Protein AF-A0A3B9Q4R9-F1 (afdb_monomer)

Nearest PDB structures (foldseek):
  6egc-assembly1_A  TM=7.292E-01  e=2.638E-01  synthetic construct
  6m97-assembly1_A  TM=2.169E-01  e=1.790E+00  Salmo salar

Radius of gyration: 19.16 Å; Cα contacts (8 Å, |Δi|>4): 140; chains: 1; bounding box: 52×24×55 Å

Foldseek 3Di:
DDPPQDVLLVVLLVLLVLLLVLLVLLCVLCVVCVVCLQVLNDDDPVNVVSLVSNLVSLVSLLVSLVSLLVLLLVLLQQDPDDDPVSLVLNLLSLLLNVCSVVLVVLSVVSVVCSVVVHHRPSVVVNVVSSVSSSVSSVVSSVCSVVVVSPDDRDPDGPRPVSVVVSCVVNVVSVVVVVVVVVVVPPD

Mean predicted aligned error: 7.32 Å

Sequence (187 aa):
MKINKQPRQTINIFLGFLSIAIFVFIFYTLYRLRPKILIFEGLTSIEDALLTGVGLGLLVIFGFYLLSLWQITKYIKQAEEIKPLPLALIILGVLSLLFIFSDIAFLSDIHKQYRNNLSQPEWSMVFPIMAVQFITAIMFLFFHLTGRFVDKKAGYPARDINIFLILQYVGVISGVMGLTLASMAFF

Structure (mmCIF, N/CA/C/O backbone):
data_AF-A0A3B9Q4R9-F1
#
_entry.id   AF-A0A3B9Q4R9-F1
#
loop_
_atom_site.group_PDB
_atom_site.id
_atom_site.type_symbol
_atom_site.label_atom_id
_atom_site.label_alt_id
_atom_site.label_comp_id
_atom_site.label_asym_id
_atom_site.label_entity_id
_atom_site.label_seq_id
_atom_site.pdbx_PDB_ins_code
_atom_site.Cartn_x
_atom_site.Cartn_y
_atom_site.Cartn_z
_atom_site.occupancy
_atom_site.B_iso_or_equiv
_atom_site.auth_seq_id
_atom_site.auth_comp_id
_atom_site.auth_asym_id
_atom_site.auth_atom_id
_atom_site.pdbx_PDB_model_num
ATOM 1 N N . MET A 1 1 ? -31.031 -12.574 13.041 1.00 36.06 1 MET A N 1
ATOM 2 C CA . MET A 1 1 ? -30.786 -11.245 13.649 1.00 36.06 1 MET A CA 1
ATOM 3 C C . MET A 1 1 ? -30.268 -10.310 12.552 1.00 36.06 1 MET A C 1
ATOM 5 O O . MET A 1 1 ? -29.168 -10.533 12.063 1.00 36.06 1 MET A O 1
ATOM 9 N N . LYS A 1 2 ? -31.073 -9.357 12.051 1.00 38.28 2 LYS A N 1
ATOM 10 C CA . LYS A 1 2 ? -30.644 -8.427 10.985 1.00 38.28 2 LYS A CA 1
ATOM 11 C C . LYS A 1 2 ? -29.732 -7.363 11.601 1.00 38.28 2 LYS A C 1
ATOM 13 O O . LYS A 1 2 ? -30.212 -6.457 12.272 1.00 38.28 2 LYS A O 1
ATOM 18 N N . ILE A 1 3 ? -28.423 -7.497 11.402 1.00 47.31 3 ILE A N 1
ATOM 19 C CA . ILE A 1 3 ? -27.456 -6.450 11.745 1.00 47.31 3 ILE A CA 1
ATOM 20 C C . ILE A 1 3 ? -27.763 -5.271 10.821 1.00 47.31 3 ILE A C 1
ATOM 22 O O . ILE A 1 3 ? -27.552 -5.366 9.612 1.00 47.31 3 ILE A O 1
ATOM 26 N N . ASN A 1 4 ? -28.318 -4.192 11.368 1.00 49.34 4 ASN A N 1
ATOM 27 C CA . ASN A 1 4 ? -28.547 -2.959 10.626 1.00 49.34 4 ASN A CA 1
ATOM 28 C C . ASN A 1 4 ? -27.170 -2.340 10.329 1.00 49.34 4 ASN A C 1
ATOM 30 O O . ASN A 1 4 ? -26.601 -1.643 11.169 1.00 49.34 4 ASN A O 1
ATOM 34 N N . LYS A 1 5 ? -26.563 -2.719 9.196 1.00 57.44 5 LYS A N 1
ATOM 35 C CA . LYS A 1 5 ? -25.214 -2.277 8.822 1.00 57.44 5 LYS A CA 1
ATOM 36 C C . LYS A 1 5 ? -25.244 -0.767 8.613 1.00 57.44 5 LYS A C 1
ATOM 38 O O . LYS A 1 5 ? -26.022 -0.269 7.802 1.00 57.44 5 LYS A O 1
ATOM 43 N N . GLN A 1 6 ? -24.395 -0.039 9.337 1.00 71.44 6 GLN A N 1
ATOM 44 C CA . GLN A 1 6 ? -24.254 1.398 9.117 1.00 71.44 6 GLN A CA 1
ATOM 45 C C . GLN A 1 6 ? -23.815 1.646 7.660 1.00 71.44 6 GLN A C 1
ATOM 47 O O . GLN A 1 6 ? -22.936 0.929 7.173 1.00 71.44 6 GLN A O 1
ATOM 52 N N . PRO A 1 7 ? -24.340 2.672 6.964 1.00 79.81 7 PRO A N 1
ATOM 53 C CA . PRO A 1 7 ? -24.024 2.932 5.553 1.00 79.81 7 PRO A CA 1
ATOM 54 C C . PRO A 1 7 ? -22.513 3.069 5.293 1.00 79.81 7 PRO A C 1
ATOM 56 O O . PRO A 1 7 ? -22.016 2.640 4.256 1.00 79.81 7 PRO A O 1
ATOM 59 N N . ARG A 1 8 ? -21.756 3.572 6.278 1.00 79.50 8 ARG A N 1
ATOM 60 C CA . ARG A 1 8 ? -20.286 3.672 6.235 1.00 79.50 8 ARG A CA 1
ATOM 61 C C . ARG A 1 8 ? -19.585 2.316 6.164 1.00 79.50 8 ARG A C 1
ATOM 63 O O . ARG A 1 8 ? -18.623 2.169 5.422 1.00 79.50 8 ARG A O 1
ATOM 70 N N . GLN A 1 9 ? -20.077 1.327 6.906 1.00 85.00 9 GLN A N 1
ATOM 71 C CA . GLN A 1 9 ? -19.519 -0.022 6.889 1.00 85.00 9 GLN A CA 1
ATOM 72 C C . GLN A 1 9 ? -19.737 -0.673 5.521 1.00 85.00 9 GLN A C 1
ATOM 74 O O . GLN A 1 9 ? -18.836 -1.318 5.002 1.00 85.00 9 GLN A O 1
ATOM 79 N N . THR A 1 10 ? -20.905 -0.468 4.908 1.00 88.06 10 THR A N 1
ATOM 80 C CA . THR A 1 10 ? -21.189 -0.969 3.555 1.00 88.06 10 THR A CA 1
ATOM 81 C C . THR A 1 10 ? -20.247 -0.356 2.520 1.00 88.06 10 THR A C 1
ATOM 83 O O . THR A 1 10 ? -19.682 -1.090 1.712 1.00 88.06 10 THR A O 1
ATOM 86 N N . ILE A 1 11 ? -20.015 0.961 2.588 1.00 91.25 11 ILE A N 1
ATOM 87 C CA . ILE A 1 11 ? -19.051 1.656 1.720 1.00 91.25 11 ILE A CA 1
ATOM 88 C C . ILE A 1 11 ? -17.641 1.087 1.916 1.00 91.25 11 ILE A C 1
ATOM 90 O O . ILE A 1 11 ? -16.979 0.759 0.938 1.00 91.25 11 ILE A O 1
ATOM 94 N N . ASN A 1 12 ? -17.200 0.902 3.163 1.00 91.94 12 ASN A N 1
ATOM 95 C CA . ASN A 1 12 ? -15.878 0.350 3.461 1.00 91.94 12 ASN A CA 1
ATOM 96 C C . ASN A 1 12 ? -15.712 -1.106 3.017 1.00 91.94 12 ASN A C 1
ATOM 98 O O . ASN A 1 12 ? -14.626 -1.485 2.597 1.00 91.94 12 ASN A O 1
ATOM 102 N N . ILE A 1 13 ? -16.767 -1.922 3.063 1.00 93.94 13 ILE A N 1
ATOM 103 C CA . ILE A 1 13 ? -16.727 -3.283 2.514 1.00 93.94 13 ILE A CA 1
ATOM 104 C C . ILE A 1 13 ? -16.559 -3.230 0.993 1.00 93.94 13 ILE A C 1
ATOM 106 O O . ILE A 1 13 ? -15.696 -3.920 0.455 1.00 93.94 13 ILE A O 1
ATOM 110 N N . PHE A 1 14 ? -17.355 -2.405 0.304 1.00 95.50 14 PHE A N 1
ATOM 111 C CA . PHE A 1 14 ? -17.267 -2.257 -1.149 1.00 95.50 14 PHE A CA 1
ATOM 112 C C . PHE A 1 14 ? -15.886 -1.752 -1.580 1.00 95.50 14 PHE A C 1
ATOM 114 O O . PHE A 1 14 ? -15.234 -2.372 -2.417 1.00 95.50 14 PHE A O 1
ATOM 121 N N . LEU A 1 15 ? -15.412 -0.672 -0.952 1.00 95.31 15 LEU A N 1
ATOM 122 C CA . LEU A 1 15 ? -14.080 -0.132 -1.200 1.00 95.31 15 LEU A CA 1
ATOM 123 C C . LEU A 1 15 ? -12.986 -1.125 -0.828 1.00 95.31 15 LEU A C 1
ATOM 125 O O . LEU A 1 15 ? -12.008 -1.211 -1.550 1.00 95.31 15 LEU A O 1
ATOM 129 N N . GLY A 1 16 ? -13.159 -1.915 0.232 1.00 96.12 16 GLY A N 1
ATOM 130 C CA . GLY A 1 16 ? -12.202 -2.950 0.598 1.00 96.12 16 GLY A CA 1
ATOM 131 C C . GLY A 1 16 ? -12.062 -4.009 -0.493 1.00 96.12 16 GLY A C 1
ATOM 132 O O . GLY A 1 16 ? -10.947 -4.285 -0.920 1.00 96.12 16 GLY A O 1
ATOM 133 N N . PHE A 1 17 ? -13.167 -4.550 -1.018 1.00 98.00 17 PHE A N 1
ATOM 134 C CA . PHE A 1 17 ? -13.105 -5.475 -2.160 1.00 98.00 17 PHE A CA 1
ATOM 135 C C . PHE A 1 17 ? -12.476 -4.830 -3.397 1.00 98.00 17 PHE A C 1
ATOM 137 O O . PHE A 1 17 ? -11.643 -5.455 -4.054 1.00 98.00 17 PHE A O 1
ATOM 144 N N . LEU A 1 18 ? -12.832 -3.576 -3.687 1.00 97.81 18 LEU A N 1
ATOM 145 C CA . LEU A 1 18 ? -12.242 -2.820 -4.787 1.00 97.81 18 LEU A CA 1
ATOM 146 C C . LEU A 1 18 ? -10.727 -2.644 -4.600 1.00 97.81 18 LEU A C 1
ATOM 148 O O . LEU A 1 18 ? -9.971 -2.898 -5.530 1.00 97.81 18 LEU A O 1
ATOM 152 N N . SER A 1 19 ? -10.263 -2.283 -3.402 1.00 97.75 19 SER A N 1
ATOM 153 C CA . SER A 1 19 ? -8.839 -2.148 -3.085 1.00 97.75 19 SER A CA 1
ATOM 154 C C . SER A 1 19 ? -8.091 -3.468 -3.236 1.00 97.75 19 SER A C 1
ATOM 156 O O . SER A 1 19 ? -7.002 -3.468 -3.795 1.00 97.75 19 SER A O 1
ATOM 158 N N . ILE A 1 20 ? -8.669 -4.596 -2.809 1.00 98.25 20 ILE A N 1
ATOM 159 C CA . ILE A 1 20 ? -8.067 -5.922 -3.025 1.00 98.25 20 ILE A CA 1
ATOM 160 C C . ILE A 1 20 ? -7.926 -6.222 -4.521 1.00 98.25 20 ILE A C 1
ATOM 162 O O . ILE A 1 20 ? -6.851 -6.630 -4.957 1.00 98.25 20 ILE A O 1
ATOM 166 N N . ALA A 1 21 ? -8.971 -5.982 -5.317 1.00 98.25 21 ALA A N 1
ATOM 167 C CA . ALA A 1 21 ? -8.910 -6.172 -6.766 1.00 98.25 21 ALA A CA 1
ATOM 168 C C . ALA A 1 21 ? -7.848 -5.268 -7.420 1.00 98.25 21 ALA A C 1
ATOM 170 O O . ALA A 1 21 ? -7.096 -5.721 -8.282 1.00 98.25 21 ALA A O 1
ATOM 171 N N . ILE A 1 22 ? -7.739 -4.016 -6.968 1.00 98.25 22 ILE A N 1
ATOM 172 C CA . ILE A 1 22 ? -6.722 -3.070 -7.435 1.00 98.25 22 ILE A CA 1
ATOM 173 C C . ILE A 1 22 ? -5.316 -3.531 -7.046 1.00 98.25 22 ILE A C 1
ATOM 175 O O . ILE A 1 22 ? -4.433 -3.493 -7.892 1.00 98.25 22 ILE A O 1
ATOM 179 N N . PHE A 1 23 ? -5.087 -4.019 -5.825 1.00 98.38 23 PHE A N 1
ATOM 180 C CA . PHE A 1 23 ? -3.786 -4.581 -5.448 1.00 98.38 23 PHE A CA 1
ATOM 181 C C . PHE A 1 23 ? -3.391 -5.748 -6.352 1.00 98.38 23 PHE A C 1
ATOM 183 O O . PHE A 1 23 ? -2.261 -5.792 -6.829 1.00 98.38 23 PHE A O 1
ATOM 190 N N . VAL A 1 24 ? -4.320 -6.664 -6.642 1.00 98.25 24 VAL A N 1
ATOM 191 C CA . VAL A 1 24 ? -4.073 -7.773 -7.578 1.00 98.25 24 VAL A CA 1
ATOM 192 C C . VAL A 1 24 ? -3.712 -7.242 -8.969 1.00 98.25 24 VAL A C 1
ATOM 194 O O . VAL A 1 24 ? -2.744 -7.711 -9.568 1.00 98.25 24 VAL A O 1
ATOM 197 N N . PHE A 1 25 ? -4.435 -6.234 -9.461 1.00 97.94 25 PHE A N 1
ATOM 198 C CA . PHE A 1 25 ? -4.118 -5.556 -10.720 1.00 97.94 25 PHE A CA 1
ATOM 199 C C . PHE A 1 25 ? -2.722 -4.908 -10.706 1.00 97.94 25 PHE A C 1
ATOM 201 O O . PHE A 1 25 ? -1.970 -5.068 -11.669 1.00 97.94 25 PHE A O 1
ATOM 208 N N . ILE A 1 26 ? -2.352 -4.219 -9.622 1.00 98.06 26 ILE A N 1
ATOM 209 C CA . I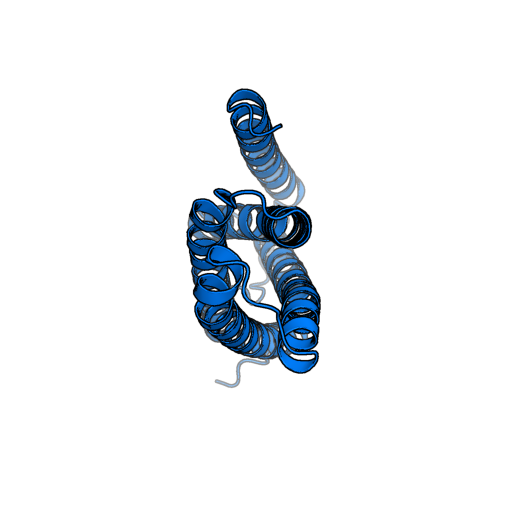LE A 1 26 ? -1.042 -3.576 -9.466 1.00 98.06 26 ILE A CA 1
ATOM 210 C C . ILE A 1 26 ? 0.065 -4.630 -9.453 1.00 98.06 26 ILE A C 1
ATOM 212 O O . ILE A 1 26 ? 1.007 -4.522 -10.235 1.00 98.06 26 ILE A O 1
ATOM 216 N N . PHE A 1 27 ? -0.062 -5.685 -8.642 1.00 98.00 27 PHE A N 1
ATOM 217 C CA . PHE A 1 27 ? 0.923 -6.766 -8.600 1.00 98.00 27 PHE A CA 1
ATOM 218 C C . PHE A 1 27 ? 1.098 -7.427 -9.961 1.00 98.00 27 PHE A C 1
ATOM 220 O O . PHE A 1 27 ? 2.230 -7.612 -10.400 1.00 98.00 27 PHE A O 1
ATOM 227 N N . TYR A 1 28 ? -0.002 -7.739 -10.649 1.00 97.62 28 TYR A N 1
ATOM 228 C CA . TYR A 1 28 ? 0.043 -8.317 -11.989 1.00 97.62 28 TYR A CA 1
ATOM 229 C C . TYR A 1 28 ? 0.765 -7.394 -12.979 1.00 97.62 28 TYR A C 1
ATOM 231 O O . TYR A 1 28 ? 1.668 -7.830 -13.696 1.00 97.62 28 TYR A O 1
ATOM 239 N N . THR A 1 29 ? 0.401 -6.111 -12.988 1.00 96.88 29 THR A N 1
ATOM 240 C CA . THR A 1 29 ? 0.979 -5.107 -13.887 1.00 96.88 29 THR A CA 1
ATOM 241 C C . THR A 1 29 ? 2.473 -4.943 -13.636 1.00 96.88 29 THR A C 1
ATOM 243 O O . THR A 1 29 ? 3.273 -5.071 -14.559 1.00 96.88 29 THR A O 1
ATOM 246 N N . LEU A 1 30 ? 2.875 -4.730 -12.383 1.00 96.44 30 LEU A N 1
ATOM 247 C CA . LEU A 1 30 ? 4.276 -4.526 -12.029 1.00 96.44 30 LEU A CA 1
ATOM 248 C C . LEU A 1 30 ? 5.114 -5.784 -12.242 1.00 96.44 30 LEU A C 1
ATOM 250 O O . LEU A 1 30 ? 6.229 -5.688 -12.741 1.00 96.44 30 LEU A O 1
ATOM 254 N N . TYR A 1 31 ? 4.582 -6.968 -11.934 1.00 96.44 31 TYR A N 1
ATOM 255 C CA . TYR A 1 31 ? 5.275 -8.229 -12.195 1.00 96.4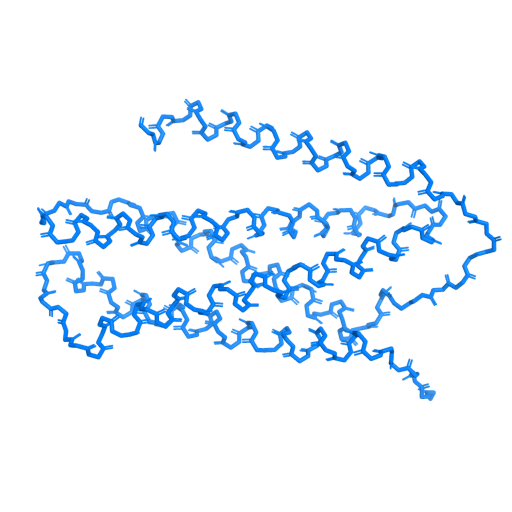4 31 TYR A CA 1
ATOM 256 C C . TYR A 1 31 ? 5.540 -8.434 -13.691 1.00 96.44 31 TYR A C 1
ATOM 258 O O . TYR A 1 31 ? 6.628 -8.860 -14.073 1.00 96.44 31 TYR A O 1
ATOM 266 N N . ARG A 1 32 ? 4.571 -8.078 -14.544 1.00 95.44 32 ARG A N 1
ATOM 267 C CA . ARG A 1 32 ? 4.702 -8.162 -16.002 1.00 95.44 32 ARG A CA 1
ATOM 268 C C . ARG A 1 32 ? 5.664 -7.120 -16.578 1.00 95.44 32 ARG A C 1
ATOM 270 O O . ARG A 1 32 ? 6.409 -7.442 -17.498 1.00 95.44 32 ARG A O 1
ATOM 277 N N . LEU A 1 33 ? 5.639 -5.885 -16.074 1.00 94.50 33 LEU A N 1
ATOM 278 C CA . LEU A 1 33 ? 6.444 -4.780 -16.612 1.00 94.50 33 LEU A CA 1
ATOM 279 C C . LEU A 1 33 ? 7.882 -4.763 -16.090 1.00 94.50 33 LEU A C 1
ATOM 281 O O . LEU A 1 33 ? 8.785 -4.353 -16.814 1.00 94.50 33 LEU A O 1
ATOM 285 N N . ARG A 1 34 ? 8.118 -5.251 -14.867 1.00 94.69 34 ARG A N 1
ATOM 286 C CA . ARG A 1 34 ? 9.449 -5.319 -14.253 1.00 94.69 34 ARG A CA 1
ATOM 287 C C . ARG A 1 34 ? 10.533 -5.900 -15.173 1.00 94.69 34 ARG A C 1
ATOM 289 O O . ARG A 1 34 ? 11.549 -5.228 -15.321 1.00 94.69 34 ARG A O 1
ATOM 296 N N . PRO A 1 35 ? 10.390 -7.098 -15.779 1.00 94.38 35 PRO A N 1
ATOM 297 C CA . PRO A 1 35 ? 11.459 -7.665 -16.602 1.00 94.38 35 PRO A CA 1
ATOM 298 C C . PRO A 1 35 ? 11.809 -6.774 -17.797 1.00 94.38 35 PRO A C 1
ATOM 300 O O . PRO A 1 35 ? 12.989 -6.610 -18.079 1.00 94.38 35 PRO A O 1
ATOM 303 N N . LYS A 1 36 ? 10.812 -6.146 -18.434 1.00 94.12 36 LYS A N 1
ATOM 304 C CA . LYS A 1 36 ? 11.017 -5.217 -19.556 1.00 94.12 36 LYS A CA 1
ATOM 305 C C . LYS A 1 36 ? 11.754 -3.952 -19.133 1.00 94.12 36 LYS A C 1
ATOM 307 O O . LYS A 1 36 ? 12.692 -3.526 -19.797 1.00 94.12 36 LYS A O 1
ATOM 312 N N . ILE A 1 37 ? 11.351 -3.384 -17.997 1.00 93.06 37 ILE A N 1
ATOM 313 C CA . ILE A 1 37 ? 11.963 -2.179 -17.432 1.00 93.06 37 ILE A CA 1
ATOM 314 C C . ILE A 1 37 ? 13.430 -2.440 -17.055 1.00 93.06 37 ILE A C 1
ATOM 316 O O . ILE A 1 37 ? 14.289 -1.621 -17.366 1.00 93.06 37 ILE A O 1
ATOM 320 N N . LEU A 1 38 ? 13.733 -3.602 -16.465 1.00 93.25 38 LEU A N 1
ATOM 321 C CA . LEU A 1 38 ? 15.096 -3.969 -16.058 1.00 93.25 38 LEU A CA 1
ATOM 322 C C . LEU A 1 38 ? 16.067 -4.155 -17.232 1.00 93.25 38 LEU A C 1
ATOM 324 O O . LEU A 1 38 ? 17.267 -3.963 -17.055 1.00 93.25 38 LEU A O 1
ATOM 328 N N . ILE A 1 39 ? 15.569 -4.542 -18.410 1.00 94.44 39 ILE A N 1
ATOM 329 C CA . ILE A 1 39 ? 16.382 -4.695 -19.628 1.00 94.44 39 ILE A CA 1
ATOM 330 C C . ILE A 1 39 ? 16.286 -3.485 -20.567 1.00 94.44 39 ILE A C 1
ATOM 332 O O . ILE A 1 39 ? 16.801 -3.544 -21.680 1.00 94.44 39 ILE A O 1
ATOM 336 N N . PHE A 1 40 ? 15.629 -2.404 -20.132 1.00 92.31 40 PHE A N 1
ATOM 337 C CA . PHE A 1 40 ? 15.410 -1.183 -20.914 1.00 92.31 40 PHE A CA 1
ATOM 338 C C . PHE A 1 40 ? 14.667 -1.407 -22.243 1.00 92.31 40 PHE A C 1
ATOM 340 O O . PHE A 1 40 ? 14.836 -0.656 -23.203 1.00 92.31 40 PHE A O 1
ATOM 347 N N . GLU A 1 41 ? 13.813 -2.431 -22.312 1.00 92.50 41 GLU A N 1
ATOM 348 C CA . GLU A 1 41 ? 12.957 -2.655 -23.477 1.00 92.50 41 GLU A CA 1
ATOM 349 C C . GLU A 1 41 ? 11.894 -1.555 -23.549 1.00 92.50 41 GLU A C 1
ATOM 351 O O . GLU A 1 41 ? 11.293 -1.202 -22.531 1.00 92.50 41 GLU A O 1
ATOM 356 N N . GLY A 1 42 ? 11.649 -1.013 -24.745 1.00 89.56 42 GLY A N 1
ATOM 357 C CA . GLY A 1 42 ? 10.639 0.020 -24.972 1.00 89.56 42 GLY A CA 1
ATOM 358 C C . GLY A 1 42 ? 9.240 -0.438 -24.555 1.00 89.56 42 GLY A C 1
ATOM 359 O O . GLY A 1 42 ? 8.753 -1.471 -25.016 1.00 89.56 42 GLY A O 1
ATOM 360 N N . LEU A 1 43 ? 8.576 0.345 -23.704 1.00 91.31 43 LEU A N 1
ATOM 361 C CA . LEU A 1 43 ? 7.183 0.103 -23.339 1.00 91.31 43 LEU A CA 1
ATOM 362 C C . LEU A 1 43 ? 6.246 0.545 -24.465 1.00 91.31 43 LEU A C 1
ATOM 364 O O . LEU A 1 43 ? 6.385 1.625 -25.041 1.00 91.31 43 LEU A O 1
ATOM 368 N N . THR A 1 44 ? 5.250 -0.284 -24.757 1.00 93.88 44 THR A N 1
ATOM 369 C CA . THR A 1 44 ? 4.144 0.103 -25.640 1.00 93.88 44 THR A CA 1
ATOM 370 C C . THR A 1 44 ? 3.254 1.152 -24.965 1.00 93.88 44 THR A C 1
ATOM 372 O O . THR A 1 44 ? 3.194 1.239 -23.738 1.00 93.88 44 THR A O 1
ATOM 375 N N . SER A 1 45 ? 2.474 1.910 -25.743 1.00 92.38 45 SER A N 1
ATOM 376 C CA . SER A 1 45 ? 1.542 2.912 -25.193 1.00 92.38 45 SER A CA 1
ATOM 377 C C . SER A 1 45 ? 0.526 2.319 -24.208 1.00 92.38 45 SER A C 1
ATOM 379 O O . SER A 1 45 ? 0.097 2.993 -23.277 1.00 92.38 45 SER A O 1
ATOM 381 N N . ILE A 1 46 ? 0.152 1.049 -24.391 1.00 93.56 46 ILE A N 1
ATOM 382 C CA . ILE A 1 46 ? -0.747 0.336 -23.475 1.00 93.56 46 ILE A CA 1
ATOM 383 C C . ILE A 1 46 ? -0.042 0.063 -22.143 1.00 93.56 46 ILE A C 1
ATOM 385 O O . ILE A 1 46 ? -0.637 0.239 -21.087 1.00 93.56 46 ILE A O 1
ATOM 389 N N . GLU A 1 47 ? 1.220 -0.356 -22.178 1.00 92.75 47 GLU A N 1
ATOM 390 C CA . GLU A 1 47 ? 2.009 -0.646 -20.977 1.00 92.75 47 GLU A CA 1
ATOM 391 C C . GLU A 1 47 ? 2.296 0.619 -20.159 1.00 92.75 47 GLU A C 1
ATOM 393 O O . GLU A 1 47 ? 2.207 0.590 -18.933 1.00 92.75 47 GLU A O 1
ATOM 398 N N . ASP A 1 48 ? 2.537 1.745 -20.826 1.00 89.19 48 ASP A N 1
ATOM 399 C CA . ASP A 1 48 ? 2.683 3.046 -20.167 1.00 89.19 48 ASP A CA 1
ATOM 400 C C . ASP A 1 48 ? 1.355 3.530 -19.544 1.00 89.19 48 ASP A C 1
ATOM 402 O O . ASP A 1 48 ? 1.300 3.975 -18.392 1.00 89.19 48 ASP A O 1
ATOM 406 N N . ALA A 1 49 ? 0.234 3.329 -20.247 1.00 92.25 49 ALA A N 1
ATOM 407 C CA . ALA A 1 49 ? -1.096 3.595 -19.698 1.00 92.25 49 ALA A CA 1
ATOM 408 C C . ALA A 1 49 ? -1.416 2.708 -18.478 1.00 92.25 49 ALA A C 1
ATOM 410 O O . ALA A 1 49 ? -2.061 3.169 -17.534 1.00 92.25 49 ALA A O 1
ATOM 411 N N . LEU A 1 50 ? -0.935 1.458 -18.449 1.00 94.06 50 LEU A N 1
ATOM 412 C CA . LEU A 1 50 ? -1.072 0.577 -17.286 1.00 94.06 50 LEU A CA 1
ATOM 413 C C . LEU A 1 50 ? -0.322 1.124 -16.062 1.00 94.06 50 LEU A C 1
ATOM 415 O O . LEU A 1 50 ? -0.873 1.069 -14.963 1.00 94.06 50 LEU A O 1
ATOM 419 N N . LEU A 1 51 ? 0.875 1.702 -16.228 1.00 91.88 51 LEU A N 1
ATOM 420 C CA . LEU A 1 51 ? 1.601 2.367 -15.132 1.00 91.88 51 LEU A CA 1
ATOM 421 C C . LEU A 1 51 ? 0.831 3.575 -14.585 1.00 91.88 51 LEU A C 1
ATOM 423 O O . LEU A 1 51 ? 0.737 3.758 -13.371 1.00 91.88 51 LEU A O 1
ATOM 427 N N . THR A 1 52 ? 0.200 4.355 -15.463 1.00 91.56 52 THR A N 1
ATOM 428 C CA . THR A 1 52 ? -0.709 5.432 -15.035 1.00 91.56 52 THR A CA 1
ATOM 429 C C . THR A 1 52 ? -1.900 4.865 -14.250 1.00 91.56 52 THR A C 1
ATOM 431 O O . THR A 1 52 ? -2.274 5.394 -13.200 1.00 91.56 52 THR A O 1
ATOM 434 N N . GLY A 1 53 ? -2.457 3.739 -14.706 1.00 93.75 53 GLY A N 1
ATOM 435 C CA . GLY A 1 53 ? -3.508 3.001 -14.006 1.00 93.75 53 GLY A CA 1
ATOM 436 C C . GLY A 1 53 ? -3.091 2.519 -12.612 1.00 93.75 53 GLY A C 1
ATOM 437 O O . GLY A 1 53 ? -3.895 2.595 -11.684 1.00 93.75 53 GLY A O 1
ATOM 438 N N . VAL A 1 54 ? -1.836 2.088 -12.430 1.00 96.25 54 VAL A N 1
ATOM 439 C CA . VAL A 1 54 ? -1.274 1.746 -11.109 1.00 96.25 54 VAL A CA 1
ATOM 440 C C . VAL A 1 54 ? -1.321 2.959 -10.178 1.00 96.25 54 VAL A C 1
ATOM 442 O O . VAL A 1 54 ? -1.835 2.846 -9.065 1.00 96.25 54 VAL A O 1
ATOM 445 N N . GLY A 1 55 ? -0.875 4.129 -10.647 1.00 93.50 55 GLY A N 1
ATOM 446 C CA . GLY A 1 55 ? -0.924 5.371 -9.870 1.00 93.50 55 GLY A CA 1
ATOM 447 C C . GLY A 1 55 ? -2.345 5.754 -9.439 1.00 93.50 55 GLY A C 1
ATOM 448 O O . GLY A 1 55 ? -2.581 6.065 -8.271 1.00 93.50 55 GLY A O 1
ATOM 449 N N . LEU A 1 56 ? -3.321 5.658 -10.347 1.00 94.94 56 LEU A N 1
ATOM 450 C CA . LEU A 1 56 ? -4.734 5.886 -10.017 1.00 94.94 56 LEU A CA 1
ATOM 451 C C . LEU A 1 56 ? -5.277 4.845 -9.027 1.00 94.94 56 LEU A C 1
ATOM 453 O O . LEU A 1 56 ? -6.038 5.186 -8.121 1.00 94.94 56 LEU A O 1
ATOM 457 N N . GLY A 1 57 ? -4.866 3.584 -9.161 1.00 96.81 57 GLY A N 1
ATOM 458 C CA . GLY A 1 57 ? -5.222 2.514 -8.234 1.00 96.81 57 GLY A CA 1
ATOM 459 C C . GLY A 1 57 ? -4.757 2.794 -6.803 1.00 96.81 57 GLY A C 1
ATOM 460 O O . GLY A 1 57 ? -5.532 2.629 -5.856 1.00 96.81 57 GLY A O 1
ATOM 461 N N . LEU A 1 58 ? -3.531 3.300 -6.641 1.00 96.69 58 LEU A N 1
ATOM 462 C CA . LEU A 1 58 ? -2.989 3.698 -5.340 1.00 96.69 58 LEU A CA 1
ATOM 463 C C . LEU A 1 58 ? -3.835 4.790 -4.661 1.00 96.69 58 LEU A C 1
ATOM 465 O O . LEU A 1 58 ? -4.035 4.733 -3.448 1.00 96.69 58 LEU A O 1
ATOM 469 N N . LEU A 1 59 ? -4.423 5.727 -5.417 1.00 95.56 59 LEU A N 1
ATOM 470 C CA . LEU A 1 59 ? -5.334 6.742 -4.861 1.00 95.56 59 LEU A CA 1
ATOM 471 C C . LEU A 1 59 ? -6.632 6.137 -4.306 1.00 95.56 59 LEU A C 1
ATOM 473 O O . LEU A 1 59 ? -7.141 6.580 -3.274 1.00 95.56 59 LEU A O 1
ATOM 477 N N . VAL A 1 60 ? -7.171 5.104 -4.956 1.00 95.94 60 VAL A N 1
ATOM 478 C CA . VAL A 1 60 ? -8.363 4.401 -4.456 1.00 95.94 60 VAL A CA 1
ATOM 479 C C . VAL A 1 60 ? -8.037 3.641 -3.168 1.00 95.94 60 VAL A C 1
ATOM 481 O O . VAL A 1 60 ? -8.802 3.705 -2.202 1.00 95.94 60 VAL A O 1
ATOM 484 N N . ILE A 1 61 ? -6.883 2.968 -3.121 1.00 97.94 61 ILE A N 1
ATOM 485 C CA . ILE A 1 61 ? -6.381 2.290 -1.916 1.00 97.94 61 ILE A CA 1
ATOM 486 C C . ILE A 1 61 ? -6.179 3.298 -0.774 1.00 97.94 61 ILE A C 1
ATOM 488 O O . ILE A 1 61 ? -6.589 3.041 0.360 1.00 97.94 61 ILE A O 1
ATOM 492 N N . PHE A 1 62 ? -5.627 4.475 -1.072 1.00 97.00 62 PHE A N 1
ATOM 493 C CA . PHE A 1 62 ? -5.465 5.563 -0.110 1.00 97.00 62 PHE A CA 1
ATOM 494 C C . PHE A 1 62 ? -6.803 5.985 0.510 1.00 97.00 62 PHE A C 1
ATOM 496 O O . PHE A 1 62 ? -6.933 6.060 1.736 1.00 97.00 62 PHE A O 1
ATOM 503 N N . GLY A 1 63 ? -7.829 6.183 -0.323 1.00 95.69 63 GLY A N 1
ATOM 504 C CA . GLY A 1 63 ? -9.182 6.496 0.138 1.00 95.69 63 GLY A CA 1
ATOM 505 C C . GLY A 1 63 ? -9.760 5.416 1.058 1.00 95.69 63 GLY A C 1
ATOM 506 O O . GLY A 1 63 ? -10.341 5.729 2.101 1.00 95.69 63 GLY A O 1
ATOM 507 N N . PHE A 1 64 ? -9.554 4.140 0.723 1.00 96.69 64 PHE A N 1
ATOM 508 C CA . PHE A 1 64 ? -9.986 3.023 1.562 1.00 96.69 64 PHE A CA 1
ATOM 509 C C . PHE A 1 64 ? -9.298 3.011 2.937 1.00 96.69 64 PHE A C 1
ATOM 511 O O . PHE A 1 64 ? -9.975 2.821 3.956 1.00 96.69 64 PHE A O 1
ATOM 518 N N . TYR A 1 65 ? -7.985 3.258 3.005 1.00 96.69 65 TYR A N 1
ATOM 519 C CA . TYR A 1 65 ? -7.287 3.341 4.290 1.00 96.69 65 TYR A CA 1
ATOM 520 C C . TYR A 1 65 ? -7.762 4.509 5.141 1.00 96.69 65 TYR A C 1
ATOM 522 O O . TYR A 1 65 ? -8.019 4.311 6.329 1.00 96.69 65 TYR A O 1
ATOM 530 N N . LEU A 1 66 ? -7.958 5.692 4.554 1.00 95.19 66 LEU A N 1
ATOM 531 C CA . LEU A 1 66 ? -8.493 6.846 5.278 1.00 95.19 66 LEU A CA 1
ATOM 532 C C . LEU A 1 66 ? -9.856 6.545 5.905 1.00 95.19 66 LEU A C 1
ATOM 534 O O . LEU A 1 66 ? -10.073 6.805 7.091 1.00 95.19 66 LEU A O 1
ATOM 538 N N . LEU A 1 67 ? -10.776 5.967 5.132 1.00 93.19 67 LEU A N 1
ATOM 539 C CA . LEU A 1 67 ? -12.114 5.652 5.628 1.00 93.19 67 LEU A CA 1
ATOM 540 C C . LEU A 1 67 ? -12.098 4.533 6.678 1.00 93.19 67 LEU A C 1
ATOM 542 O O . LEU A 1 67 ? -12.865 4.588 7.647 1.00 93.19 67 LEU A O 1
ATOM 546 N N . SER A 1 68 ? -11.209 3.550 6.529 1.00 93.81 68 SER A N 1
ATOM 547 C CA . SER A 1 68 ? -11.020 2.472 7.506 1.00 93.81 68 SER A CA 1
ATOM 548 C C . SER A 1 68 ? -10.455 2.997 8.825 1.00 93.81 68 SER A C 1
ATOM 550 O O . SER A 1 68 ? -11.026 2.733 9.887 1.00 93.81 68 SER A O 1
ATOM 552 N N . LEU A 1 69 ? -9.399 3.813 8.769 1.00 92.62 69 LEU A N 1
ATOM 553 C CA . LEU A 1 69 ? -8.818 4.473 9.938 1.00 92.62 69 LEU A CA 1
ATOM 554 C C . LEU A 1 69 ? -9.832 5.387 10.625 1.00 92.62 69 LEU A C 1
ATOM 556 O O . LEU A 1 69 ? -9.937 5.384 11.854 1.00 92.62 69 LEU A O 1
ATOM 560 N N . TRP A 1 70 ? -10.630 6.130 9.854 1.00 89.50 70 TRP A N 1
ATOM 561 C CA . TRP A 1 70 ? -11.664 6.998 10.409 1.00 89.50 70 TRP A CA 1
ATOM 562 C C . TRP A 1 70 ? -12.715 6.212 11.198 1.00 89.50 70 TRP A C 1
ATOM 564 O O . TRP A 1 70 ? -13.096 6.620 12.301 1.00 89.50 70 TRP A O 1
ATOM 574 N N . GLN A 1 71 ? -13.167 5.075 10.663 1.00 88.06 71 GLN A N 1
ATOM 575 C CA . GLN A 1 71 ? -14.133 4.218 11.343 1.00 88.06 71 GLN A CA 1
ATOM 576 C C . GLN A 1 71 ? -13.554 3.623 12.633 1.00 88.06 71 GLN A C 1
ATOM 578 O O . GLN A 1 71 ? -14.213 3.674 13.671 1.00 88.06 71 GLN A O 1
ATOM 583 N N . ILE A 1 72 ? -12.314 3.132 12.606 1.00 87.69 72 ILE A N 1
ATOM 584 C CA . ILE A 1 72 ? -11.663 2.562 13.796 1.00 87.69 72 ILE A CA 1
ATOM 585 C C . ILE A 1 72 ? -11.418 3.635 14.856 1.00 87.69 72 ILE A C 1
ATOM 587 O O . ILE A 1 72 ? -11.681 3.415 16.035 1.00 87.69 72 ILE A O 1
ATOM 591 N N . THR A 1 73 ? -10.999 4.831 14.447 1.00 83.56 73 THR A N 1
ATOM 592 C CA . THR A 1 73 ? -10.812 5.954 15.371 1.00 83.56 73 THR A CA 1
ATOM 593 C C . THR A 1 73 ? -12.133 6.317 16.055 1.00 83.56 73 THR A C 1
ATOM 595 O O . THR A 1 73 ? -12.160 6.553 17.259 1.00 83.56 73 THR A O 1
ATOM 598 N N . LYS A 1 74 ? -13.260 6.322 15.327 1.00 81.75 74 LYS A N 1
ATOM 599 C CA . LYS A 1 74 ? -14.590 6.545 15.924 1.00 81.75 74 LYS A CA 1
ATOM 600 C C . LYS A 1 74 ? -14.997 5.452 16.907 1.00 81.75 74 LYS A C 1
ATOM 602 O O . LYS A 1 74 ? -15.599 5.777 17.928 1.00 81.75 74 LYS A O 1
ATOM 607 N N . TYR A 1 75 ? -14.657 4.204 16.602 1.00 82.94 75 TYR A N 1
ATOM 608 C CA . TYR A 1 75 ? -14.891 3.071 17.488 1.00 82.94 75 TYR A CA 1
ATOM 609 C C . TYR A 1 75 ? -14.094 3.212 18.793 1.00 82.94 75 TYR A C 1
ATOM 611 O O . TYR A 1 75 ? -14.670 3.131 19.874 1.00 82.94 75 TYR A O 1
ATOM 619 N N . ILE A 1 76 ? -12.793 3.515 18.716 1.00 81.56 76 ILE A N 1
ATOM 620 C CA . ILE A 1 76 ? -11.944 3.643 19.911 1.00 81.56 76 ILE A CA 1
ATOM 621 C C . ILE A 1 76 ? -12.343 4.847 20.773 1.00 81.56 76 ILE A C 1
ATOM 623 O O . ILE A 1 76 ? -12.290 4.759 21.995 1.00 81.56 76 ILE A O 1
ATOM 627 N N . LYS A 1 77 ? -12.832 5.941 20.172 1.00 75.00 77 LYS A N 1
ATOM 628 C CA . LYS A 1 77 ? -13.377 7.091 20.924 1.00 75.00 77 LYS A CA 1
ATOM 629 C C . LYS A 1 77 ? -14.527 6.728 21.869 1.00 75.00 77 LYS A C 1
ATOM 631 O O . LYS A 1 77 ? -14.797 7.492 22.789 1.00 75.00 77 LYS A O 1
ATOM 636 N N . GLN A 1 78 ? -15.227 5.629 21.600 1.00 73.62 78 GLN A N 1
ATOM 637 C CA . GLN A 1 78 ? -16.359 5.146 22.393 1.00 73.62 78 GLN A CA 1
ATOM 638 C C . GLN A 1 78 ? -16.003 3.913 23.232 1.00 73.62 78 GLN A C 1
ATOM 640 O O . GLN A 1 78 ? -16.848 3.420 23.972 1.00 73.62 78 GLN A O 1
ATOM 645 N N . ALA A 1 79 ? -14.785 3.385 23.099 1.00 72.56 79 ALA A N 1
ATOM 646 C CA . ALA A 1 79 ? -14.339 2.242 23.875 1.00 72.56 79 ALA A CA 1
ATOM 647 C C . ALA A 1 79 ? -13.875 2.704 25.261 1.00 72.56 79 ALA A C 1
ATOM 649 O O . ALA A 1 79 ? -13.131 3.677 25.371 1.00 72.56 79 ALA A O 1
ATOM 650 N N . GLU A 1 80 ? -14.294 1.985 26.303 1.00 67.75 80 GLU A N 1
ATOM 651 C CA . GLU A 1 80 ? -13.835 2.219 27.681 1.00 67.75 80 GLU A CA 1
ATOM 652 C C . GLU A 1 80 ? -12.325 1.974 27.812 1.00 67.75 80 GLU A C 1
ATOM 654 O O . GLU A 1 80 ? -11.636 2.713 28.506 1.00 67.75 80 GLU A O 1
ATOM 659 N N . GLU A 1 81 ? -11.792 1.004 27.061 1.00 72.88 81 GLU A N 1
ATOM 660 C CA . GLU A 1 81 ? -10.374 0.643 27.058 1.00 72.88 81 GLU A CA 1
ATOM 661 C C . GLU A 1 81 ? -9.842 0.445 25.632 1.00 72.88 81 GLU A C 1
ATOM 663 O O . GLU A 1 81 ? -10.503 -0.148 24.766 1.00 72.88 81 GLU A O 1
ATOM 668 N N . ILE A 1 82 ? -8.604 0.891 25.388 1.00 75.38 82 ILE A N 1
ATOM 669 C CA . ILE A 1 82 ? -7.896 0.622 24.132 1.00 75.38 82 ILE A CA 1
ATOM 670 C C . ILE A 1 82 ? -7.378 -0.813 24.158 1.00 75.38 82 ILE A C 1
ATOM 672 O O . ILE A 1 82 ? -6.379 -1.133 24.799 1.00 75.38 82 ILE A O 1
ATOM 676 N N . LYS A 1 83 ? -8.028 -1.690 23.394 1.00 82.50 83 LYS A N 1
ATOM 677 C CA . LYS A 1 83 ? -7.532 -3.054 23.193 1.00 82.50 83 LYS A CA 1
ATOM 678 C C . LYS A 1 83 ? -6.292 -3.050 22.280 1.00 82.50 83 LYS A C 1
ATOM 680 O O . LYS A 1 83 ? -6.259 -2.273 21.321 1.00 82.50 83 LYS A O 1
ATOM 685 N N . PRO A 1 84 ? -5.329 -3.972 22.479 1.00 84.56 84 PRO A N 1
ATOM 686 C CA . PRO A 1 84 ? -4.114 -4.044 21.659 1.00 84.56 84 PRO A CA 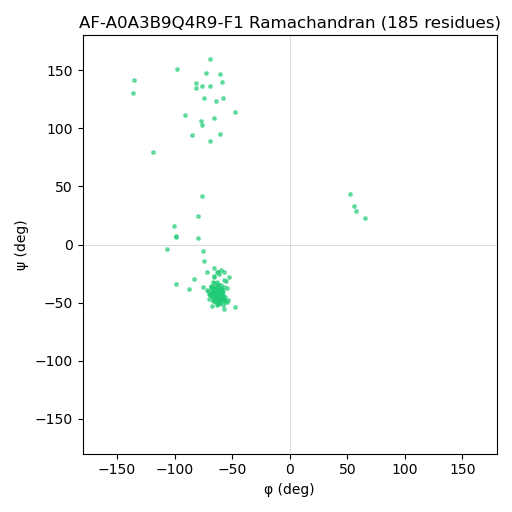1
ATOM 687 C C . PRO A 1 84 ? -4.382 -4.204 20.157 1.00 84.56 84 PRO A C 1
ATOM 689 O O . PRO A 1 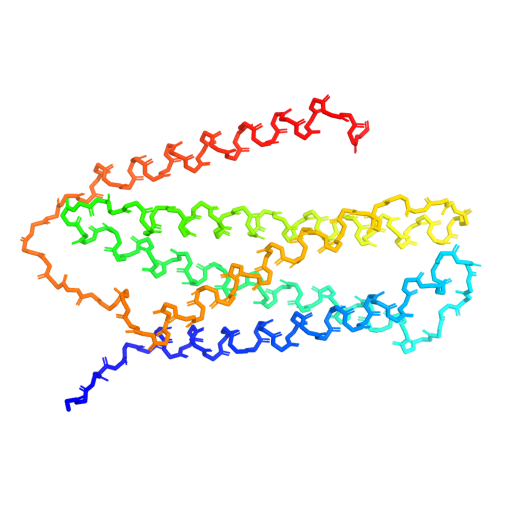84 ? -3.685 -3.630 19.328 1.00 84.56 84 PRO A O 1
ATOM 692 N N . LEU A 1 85 ? -5.423 -4.956 19.792 1.00 87.44 85 LEU A N 1
ATOM 693 C CA . LEU A 1 85 ? -5.738 -5.262 18.396 1.00 87.44 85 LEU A CA 1
ATOM 694 C C . LEU A 1 85 ? -6.187 -4.024 17.580 1.00 87.44 85 LEU A C 1
ATOM 696 O O . LEU A 1 85 ? -5.585 -3.769 16.538 1.00 87.44 85 LEU A O 1
ATOM 700 N N . PRO A 1 86 ? -7.193 -3.227 18.006 1.00 86.25 86 PRO A N 1
ATOM 701 C CA . PRO A 1 86 ? -7.508 -1.947 17.366 1.00 86.25 86 PRO A CA 1
ATOM 702 C C . PRO A 1 86 ? -6.319 -0.984 17.278 1.00 86.25 86 PRO A C 1
ATOM 704 O O . PRO A 1 86 ? -6.172 -0.310 16.262 1.00 86.25 86 PRO A O 1
ATOM 707 N N . LEU A 1 87 ? -5.461 -0.942 18.303 1.00 86.94 87 LEU A N 1
ATOM 708 C CA . LEU A 1 87 ? -4.260 -0.105 18.294 1.00 86.94 87 LEU A CA 1
ATOM 709 C C . LEU A 1 87 ? -3.267 -0.558 17.214 1.00 86.94 87 LEU A C 1
ATOM 711 O O . LEU A 1 87 ? -2.836 0.257 16.402 1.00 86.94 87 LEU A O 1
ATOM 715 N N . ALA A 1 88 ? -2.968 -1.859 17.147 1.00 89.50 88 ALA A N 1
ATOM 716 C CA . ALA A 1 88 ? -2.099 -2.431 16.120 1.00 89.50 88 ALA A CA 1
ATOM 717 C C . ALA A 1 88 ? -2.630 -2.168 14.701 1.00 89.50 88 ALA A C 1
ATOM 719 O O . ALA A 1 88 ? -1.863 -1.835 13.804 1.00 89.50 88 ALA A O 1
ATOM 720 N N . LEU A 1 89 ? -3.949 -2.253 14.502 1.00 92.06 89 LEU A N 1
ATOM 721 C CA . LEU A 1 89 ? -4.591 -1.946 13.222 1.00 92.06 89 LEU A CA 1
ATOM 722 C C . LEU A 1 89 ? -4.489 -0.470 12.834 1.00 92.06 89 LEU A C 1
ATOM 724 O O . LEU A 1 89 ? -4.312 -0.173 11.656 1.00 92.06 89 LEU A O 1
ATOM 728 N N . ILE A 1 90 ? -4.593 0.453 13.795 1.00 91.44 90 ILE A N 1
ATOM 729 C CA . ILE A 1 90 ? -4.348 1.874 13.523 1.00 91.44 90 ILE A CA 1
ATOM 730 C C . ILE A 1 90 ? -2.905 2.075 13.086 1.00 91.44 90 ILE A C 1
ATOM 732 O O . ILE A 1 90 ? -2.678 2.715 12.066 1.00 91.44 90 ILE A O 1
ATOM 736 N N . ILE A 1 91 ? -1.947 1.510 13.823 1.00 90.19 91 ILE A N 1
ATOM 737 C CA . ILE A 1 91 ? -0.524 1.629 13.500 1.00 90.19 91 ILE A CA 1
ATOM 738 C C . ILE A 1 91 ? -0.270 1.096 12.087 1.00 90.19 91 ILE A C 1
ATOM 740 O O . ILE A 1 91 ? 0.196 1.844 11.234 1.00 90.19 91 ILE A O 1
ATOM 744 N N . LEU A 1 92 ? -0.661 -0.150 11.800 1.00 93.81 92 LEU A N 1
ATOM 745 C CA . LEU A 1 92 ? -0.501 -0.760 10.476 1.00 93.81 92 LEU A CA 1
ATOM 746 C C . LEU A 1 92 ? -1.201 0.034 9.372 1.00 93.81 92 LEU A C 1
ATOM 748 O O . LEU A 1 92 ? -0.651 0.184 8.284 1.00 93.81 92 LEU A O 1
ATOM 752 N N . GLY A 1 93 ? -2.394 0.565 9.641 1.00 95.19 93 GLY A N 1
ATOM 753 C CA . GLY A 1 93 ? -3.127 1.386 8.686 1.00 95.19 93 GLY A CA 1
ATOM 754 C C . GLY A 1 93 ? -2.435 2.711 8.387 1.00 95.19 93 GLY A C 1
ATOM 755 O O . GLY A 1 93 ? -2.360 3.098 7.226 1.00 95.19 93 GLY A O 1
ATOM 756 N N . VAL A 1 94 ? -1.900 3.390 9.406 1.00 94.19 94 VAL A N 1
ATOM 757 C CA . VAL A 1 94 ? -1.131 4.626 9.215 1.00 94.19 94 VAL A CA 1
ATOM 758 C C . VAL A 1 94 ? 0.153 4.337 8.446 1.00 94.19 94 VAL A C 1
ATOM 760 O O . VAL A 1 94 ? 0.441 5.041 7.484 1.00 94.19 94 VAL A O 1
ATOM 763 N N . LEU A 1 95 ? 0.887 3.279 8.802 1.00 93.38 95 LEU A N 1
ATOM 764 C CA . LEU A 1 95 ? 2.092 2.885 8.069 1.00 93.38 95 LEU A CA 1
ATOM 765 C C . LEU A 1 95 ? 1.783 2.545 6.613 1.00 93.38 95 LEU A C 1
ATOM 767 O O . LEU A 1 95 ? 2.448 3.047 5.715 1.00 93.38 95 LEU A O 1
ATOM 771 N N . SER A 1 96 ? 0.725 1.772 6.371 1.00 96.31 96 SER A N 1
ATOM 772 C CA . SER A 1 96 ? 0.290 1.427 5.017 1.00 96.31 96 SER A CA 1
ATOM 773 C C . SER A 1 96 ? -0.100 2.659 4.204 1.00 96.31 96 SER A C 1
ATOM 775 O O . SER A 1 96 ? 0.184 2.715 3.011 1.00 96.31 96 SER A O 1
ATOM 777 N N . LEU A 1 97 ? -0.717 3.655 4.845 1.00 94.88 97 LEU A N 1
ATOM 778 C CA . LEU A 1 97 ? -1.073 4.925 4.220 1.00 94.88 97 LEU A CA 1
ATOM 779 C C . LEU A 1 97 ? 0.165 5.764 3.886 1.00 94.88 97 LEU A C 1
ATOM 781 O O . LEU A 1 97 ? 0.232 6.318 2.793 1.00 94.88 97 LEU A O 1
ATOM 785 N N . LEU A 1 98 ? 1.154 5.828 4.782 1.00 92.75 98 LEU A N 1
ATOM 786 C CA . LEU A 1 98 ? 2.428 6.503 4.513 1.00 92.75 98 LEU A CA 1
ATOM 787 C C . LEU A 1 98 ? 3.190 5.825 3.373 1.00 92.75 98 LEU A C 1
ATOM 789 O O . LEU A 1 98 ? 3.713 6.503 2.491 1.00 92.75 98 LEU A O 1
ATOM 793 N N . PHE A 1 99 ? 3.182 4.495 3.344 1.00 94.88 99 PHE A N 1
ATOM 794 C CA . PHE A 1 99 ? 3.821 3.720 2.292 1.00 94.88 99 PHE A CA 1
ATOM 795 C C . PHE A 1 99 ? 3.240 3.964 0.902 1.00 94.88 99 PHE A C 1
ATOM 797 O O . PHE A 1 99 ? 3.988 3.843 -0.054 1.00 94.88 99 PHE A O 1
ATOM 804 N N . ILE A 1 100 ? 1.988 4.419 0.763 1.00 95.94 100 ILE A N 1
ATOM 805 C CA . ILE A 1 100 ? 1.454 4.795 -0.559 1.00 95.94 100 ILE A CA 1
ATOM 806 C C . ILE A 1 100 ? 2.287 5.920 -1.181 1.00 95.94 100 ILE A C 1
ATOM 808 O O . ILE A 1 100 ? 2.545 5.912 -2.382 1.00 95.94 100 ILE A O 1
ATOM 812 N N . PHE A 1 101 ? 2.746 6.878 -0.374 1.00 92.94 101 PHE A N 1
ATOM 813 C CA . PHE A 1 101 ? 3.637 7.928 -0.863 1.00 92.94 101 PHE A CA 1
ATOM 814 C C . PHE A 1 101 ? 5.015 7.373 -1.225 1.00 92.94 101 PHE A C 1
ATOM 816 O O . PHE A 1 101 ? 5.592 7.799 -2.223 1.00 92.94 101 PHE A O 1
ATOM 823 N N . SER A 1 102 ? 5.515 6.399 -0.459 1.00 92.75 102 SER A N 1
ATOM 824 C CA . SER A 1 102 ? 6.741 5.674 -0.802 1.00 92.75 102 SER A CA 1
ATOM 825 C C . SER A 1 102 ? 6.601 4.923 -2.127 1.00 92.75 102 SER A C 1
ATOM 827 O O . SER A 1 102 ? 7.492 5.029 -2.958 1.00 92.75 102 SER A O 1
ATOM 829 N N . ASP A 1 103 ? 5.482 4.240 -2.379 1.00 94.94 103 ASP A N 1
ATOM 830 C CA . ASP A 1 103 ? 5.235 3.533 -3.642 1.00 94.94 103 ASP A CA 1
ATOM 831 C C . ASP A 1 103 ? 5.211 4.498 -4.826 1.00 94.94 103 ASP A C 1
ATOM 833 O O . ASP A 1 103 ? 5.834 4.237 -5.852 1.00 94.94 103 ASP A O 1
ATOM 837 N N . ILE A 1 104 ? 4.533 5.642 -4.680 1.00 93.69 104 ILE A N 1
ATOM 838 C CA . ILE A 1 104 ? 4.503 6.683 -5.714 1.00 93.69 104 ILE A CA 1
ATOM 839 C C . ILE A 1 104 ? 5.921 7.196 -5.994 1.00 93.69 104 ILE A C 1
ATOM 841 O O . ILE A 1 104 ? 6.292 7.331 -7.161 1.00 93.69 104 ILE A O 1
ATOM 845 N N . ALA A 1 105 ? 6.715 7.456 -4.951 1.00 93.12 105 ALA A N 1
ATOM 846 C CA . ALA A 1 105 ? 8.095 7.911 -5.091 1.00 93.12 105 ALA A CA 1
ATOM 847 C C . ALA A 1 105 ? 8.968 6.857 -5.791 1.00 93.12 105 ALA A C 1
ATOM 849 O O . ALA A 1 105 ? 9.563 7.154 -6.826 1.00 93.12 105 ALA A O 1
ATOM 850 N N . PHE A 1 106 ? 8.957 5.612 -5.306 1.00 93.81 106 PHE A N 1
ATOM 851 C CA . PHE A 1 106 ? 9.730 4.520 -5.893 1.00 93.81 106 PHE A CA 1
ATOM 852 C C . PHE A 1 106 ? 9.342 4.253 -7.349 1.00 93.81 106 PHE A C 1
ATOM 854 O O . PHE A 1 106 ? 10.218 4.124 -8.197 1.00 93.81 106 PHE A O 1
ATOM 861 N N . LEU A 1 107 ? 8.048 4.209 -7.678 1.00 94.81 107 LEU A N 1
ATOM 862 C CA . LEU A 1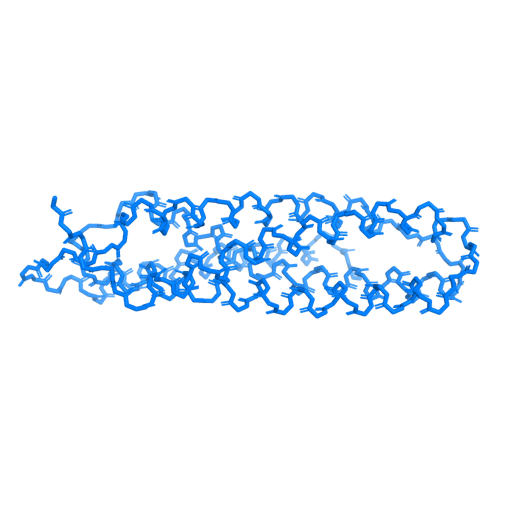 107 ? 7.597 3.985 -9.056 1.00 94.81 107 LEU A CA 1
ATOM 863 C C . LEU A 1 107 ? 7.951 5.159 -9.980 1.00 94.81 107 LEU A C 1
ATOM 865 O O . LEU A 1 107 ? 8.330 4.937 -11.132 1.00 94.81 107 LEU A O 1
ATOM 869 N N . SER A 1 108 ? 7.870 6.398 -9.485 1.00 92.31 108 SER A N 1
ATOM 870 C CA . SER A 1 108 ? 8.339 7.585 -10.211 1.00 92.31 108 SER A CA 1
ATOM 871 C C . SER A 1 108 ? 9.835 7.491 -10.511 1.00 92.31 108 SER A C 1
ATOM 873 O O . SER A 1 108 ? 10.259 7.773 -11.634 1.00 92.31 108 SER A O 1
ATOM 875 N N . ASP A 1 109 ? 10.638 7.102 -9.526 1.00 93.38 109 ASP A N 1
ATOM 876 C CA . ASP A 1 109 ? 12.089 7.047 -9.676 1.00 93.38 109 ASP A CA 1
ATOM 877 C C . ASP A 1 109 ? 12.519 5.890 -10.577 1.00 93.38 109 ASP A C 1
ATOM 879 O O . ASP A 1 109 ? 13.313 6.120 -11.489 1.00 93.38 109 ASP A O 1
ATOM 883 N N . ILE A 1 110 ? 11.874 4.723 -10.470 1.00 93.94 110 ILE A N 1
ATOM 884 C CA . ILE A 1 110 ? 12.016 3.621 -11.434 1.00 93.94 110 ILE A CA 1
ATOM 885 C C . ILE A 1 110 ? 11.732 4.114 -12.856 1.00 93.94 110 ILE A C 1
ATOM 887 O O . ILE A 1 110 ? 12.512 3.847 -13.768 1.00 93.94 110 ILE A O 1
ATOM 891 N N . HIS A 1 111 ? 10.637 4.852 -13.068 1.00 91.44 111 HIS A N 1
ATOM 892 C CA . HIS A 1 111 ? 10.291 5.356 -14.397 1.00 91.44 111 HIS A CA 1
ATOM 893 C C . HIS A 1 111 ? 11.331 6.362 -14.919 1.00 91.44 111 HIS A C 1
ATOM 895 O O . HIS A 1 111 ? 11.730 6.294 -16.082 1.00 91.44 111 HIS A O 1
ATOM 901 N N . LYS A 1 112 ? 11.822 7.280 -14.076 1.00 92.06 112 LYS A N 1
ATOM 902 C CA . LYS A 1 112 ? 12.883 8.232 -14.454 1.00 92.06 112 LYS A CA 1
ATOM 903 C C . LYS A 1 112 ? 14.195 7.524 -14.788 1.00 92.06 112 LYS A C 1
ATOM 905 O O . LYS A 1 112 ? 14.810 7.843 -15.802 1.00 92.06 112 LYS A O 1
ATOM 910 N N . GLN A 1 113 ? 14.619 6.576 -13.957 1.00 94.00 113 GLN A N 1
ATOM 911 C CA . GLN A 1 113 ? 15.845 5.805 -14.157 1.00 94.00 113 GLN A CA 1
ATOM 912 C C . GLN A 1 113 ? 15.760 4.934 -15.408 1.00 94.00 113 GLN A C 1
ATOM 914 O O . GLN A 1 113 ? 16.712 4.901 -16.183 1.00 94.00 113 GLN A O 1
ATOM 919 N N . TYR A 1 114 ? 14.605 4.315 -15.660 1.00 93.31 114 TYR A N 1
ATOM 920 C CA . TYR A 1 114 ? 14.323 3.594 -16.899 1.00 93.31 114 TYR A CA 1
ATOM 921 C C . TYR A 1 114 ? 14.518 4.487 -18.129 1.00 93.31 114 TYR A C 1
ATOM 923 O O . TYR A 1 114 ? 15.264 4.121 -19.033 1.00 93.31 114 TYR A O 1
ATOM 931 N N . ARG A 1 115 ? 13.945 5.701 -18.139 1.00 90.81 115 ARG A N 1
ATOM 932 C CA . ARG A 1 115 ? 14.123 6.647 -19.259 1.00 90.81 115 ARG A CA 1
ATOM 933 C C . ARG A 1 115 ? 15.568 7.111 -19.454 1.00 90.81 115 ARG A C 1
ATOM 935 O O . ARG A 1 115 ? 15.928 7.508 -20.557 1.00 90.81 115 ARG A O 1
ATOM 942 N N . ASN A 1 116 ? 16.380 7.050 -18.404 1.00 93.06 116 ASN A N 1
ATOM 943 C CA . ASN A 1 116 ? 17.786 7.445 -18.425 1.00 93.06 116 ASN A CA 1
ATOM 944 C C . ASN A 1 116 ? 18.752 6.256 -18.574 1.00 93.06 116 ASN A C 1
ATOM 946 O O . ASN A 1 116 ? 19.960 6.453 -18.472 1.00 93.06 116 ASN A O 1
ATOM 950 N N . ASN A 1 117 ? 18.251 5.038 -18.807 1.00 93.12 117 ASN A N 1
ATOM 951 C CA . ASN A 1 117 ? 19.049 3.809 -18.878 1.00 93.12 117 ASN A CA 1
ATOM 952 C C . ASN A 1 117 ? 19.911 3.531 -17.622 1.00 93.12 117 ASN A C 1
ATOM 954 O O . ASN A 1 117 ? 21.014 2.993 -17.717 1.00 93.12 117 ASN A O 1
ATOM 958 N N . LEU A 1 118 ? 19.426 3.916 -16.438 1.00 93.56 118 LEU A N 1
ATOM 959 C CA . LEU A 1 118 ? 20.089 3.698 -15.145 1.00 93.56 118 LEU A CA 1
ATOM 960 C C . LEU A 1 118 ? 19.521 2.469 -14.440 1.00 93.56 118 LEU A C 1
ATOM 962 O O . LEU A 1 118 ? 18.346 2.174 -14.612 1.00 93.56 118 LEU A O 1
ATOM 966 N N . SER A 1 119 ? 20.310 1.773 -13.618 1.00 92.12 119 SER A N 1
ATOM 967 C CA . SER A 1 119 ? 19.816 0.649 -12.807 1.00 92.12 119 SER A CA 1
ATOM 968 C C . SER A 1 119 ? 18.709 1.079 -11.835 1.00 92.12 119 SER A C 1
ATOM 970 O O . SER A 1 119 ? 18.745 2.195 -11.327 1.00 92.12 119 SER A O 1
ATOM 972 N N . GLN A 1 120 ? 17.751 0.179 -11.560 1.00 92.94 120 GLN A N 1
ATOM 973 C CA . GLN A 1 120 ? 16.614 0.451 -10.665 1.00 92.94 120 GLN A CA 1
ATOM 974 C C . GLN A 1 120 ? 16.590 -0.481 -9.437 1.00 92.94 120 GLN A C 1
ATOM 976 O O . GLN A 1 120 ? 15.886 -1.503 -9.436 1.00 92.94 120 GLN A O 1
ATOM 981 N N . PRO A 1 121 ? 17.395 -0.209 -8.392 1.00 91.75 121 PRO A N 1
ATOM 982 C CA . PRO A 1 121 ? 17.421 -1.020 -7.170 1.00 91.75 121 PRO A CA 1
ATOM 983 C C . PRO A 1 121 ? 16.111 -0.976 -6.357 1.00 91.75 121 PRO A C 1
ATOM 985 O O . PRO A 1 121 ? 15.838 -1.887 -5.571 1.00 91.75 121 PRO A O 1
ATOM 988 N N . GLU A 1 122 ? 15.269 0.035 -6.564 1.00 91.62 122 GLU A N 1
ATOM 989 C CA . GLU A 1 122 ? 14.026 0.321 -5.836 1.00 91.62 122 GLU A CA 1
ATOM 990 C C . GLU A 1 122 ? 13.000 -0.809 -5.972 1.00 91.62 122 GLU A C 1
ATOM 992 O O . GLU A 1 122 ? 12.197 -1.037 -5.066 1.00 91.62 122 GLU A O 1
ATOM 997 N N . TRP A 1 123 ? 13.069 -1.598 -7.052 1.00 91.94 123 TRP A N 1
ATOM 998 C CA . TRP A 1 123 ? 12.246 -2.798 -7.234 1.00 91.94 123 TRP A CA 1
ATOM 999 C C . TRP A 1 123 ? 12.324 -3.777 -6.057 1.00 91.94 123 TRP A C 1
ATOM 1001 O O . TRP A 1 123 ? 11.369 -4.517 -5.815 1.00 91.94 123 TRP A O 1
ATOM 1011 N N . SER A 1 124 ? 13.448 -3.796 -5.334 1.00 92.38 124 SER A N 1
ATOM 1012 C CA . SER A 1 124 ? 13.628 -4.626 -4.139 1.00 92.38 124 SER A CA 1
ATOM 1013 C C . SER A 1 124 ? 12.718 -4.216 -2.974 1.00 92.38 124 SER A C 1
ATOM 1015 O O . SER A 1 124 ? 12.342 -5.078 -2.185 1.00 92.38 124 SER A O 1
ATOM 1017 N N . MET A 1 125 ? 12.315 -2.943 -2.899 1.00 92.81 125 MET A N 1
ATOM 1018 C CA . 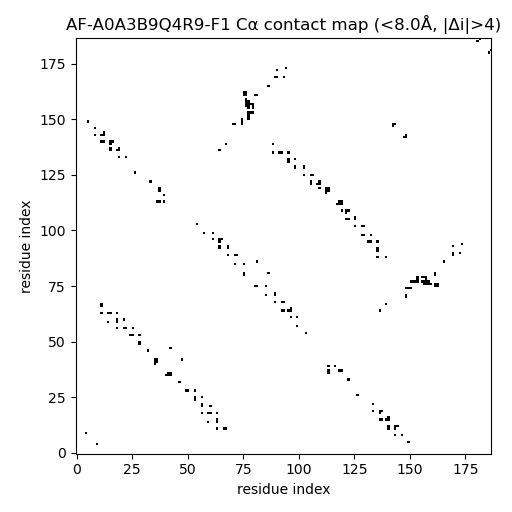MET A 1 125 ? 11.497 -2.379 -1.816 1.00 92.81 125 MET A CA 1
ATOM 1019 C C . MET A 1 125 ? 10.013 -2.291 -2.180 1.00 92.81 125 MET A C 1
ATOM 1021 O O . MET A 1 125 ? 9.155 -2.521 -1.328 1.00 92.81 125 MET A O 1
ATOM 1025 N N . VAL A 1 126 ? 9.708 -2.038 -3.455 1.00 94.06 126 VAL A N 1
ATOM 1026 C CA . VAL A 1 126 ? 8.343 -1.878 -3.984 1.00 94.06 126 VAL A CA 1
ATOM 1027 C C . VAL A 1 126 ? 7.440 -3.077 -3.648 1.00 94.06 126 VAL A C 1
ATOM 1029 O O . VAL A 1 126 ? 6.347 -2.904 -3.112 1.00 94.06 126 VAL A O 1
ATOM 1032 N N . PHE A 1 127 ? 7.885 -4.313 -3.902 1.00 93.38 127 PHE A N 1
ATOM 1033 C CA . PHE A 1 127 ? 7.054 -5.501 -3.646 1.00 93.38 127 PHE A CA 1
ATOM 1034 C C . PHE A 1 127 ? 6.841 -5.807 -2.154 1.00 93.38 127 PHE A C 1
ATOM 1036 O O . PHE A 1 127 ? 5.693 -6.060 -1.783 1.00 93.38 127 PHE A O 1
ATOM 1043 N N . PRO A 1 128 ? 7.874 -5.793 -1.284 1.00 94.81 128 PRO A N 1
ATOM 1044 C CA . PRO A 1 128 ? 7.674 -5.975 0.153 1.00 94.81 128 PRO A CA 1
ATOM 1045 C C . PRO A 1 128 ? 6.726 -4.945 0.770 1.00 94.81 128 PRO A C 1
ATOM 1047 O O . PRO A 1 128 ? 5.843 -5.319 1.542 1.00 94.81 128 PRO A O 1
ATOM 1050 N N . ILE A 1 129 ? 6.869 -3.668 0.401 1.00 95.38 129 ILE A N 1
ATOM 1051 C CA . ILE A 1 129 ? 6.017 -2.588 0.910 1.00 95.38 129 ILE A CA 1
ATOM 1052 C C . ILE A 1 129 ? 4.561 -2.815 0.489 1.00 95.38 129 ILE A C 1
ATOM 1054 O O . ILE A 1 129 ? 3.675 -2.883 1.349 1.00 95.38 129 ILE A O 1
ATOM 1058 N N . MET A 1 130 ? 4.323 -3.066 -0.802 1.00 96.56 130 MET A N 1
ATOM 1059 C CA . MET A 1 130 ? 2.980 -3.370 -1.296 1.00 96.56 130 MET A CA 1
ATOM 1060 C C . MET A 1 130 ? 2.387 -4.648 -0.716 1.00 96.56 130 MET A C 1
ATOM 1062 O O . MET A 1 130 ? 1.178 -4.710 -0.499 1.00 96.56 130 MET A O 1
ATOM 1066 N N . ALA A 1 131 ? 3.197 -5.662 -0.408 1.00 96.88 131 ALA A N 1
ATOM 1067 C CA . ALA A 1 131 ? 2.717 -6.871 0.255 1.00 96.88 131 ALA A CA 1
ATOM 1068 C C . ALA A 1 131 ? 2.207 -6.578 1.675 1.00 96.88 131 ALA A C 1
ATOM 1070 O O . ALA A 1 131 ? 1.127 -7.042 2.048 1.00 96.88 131 ALA A O 1
ATOM 1071 N N . VAL A 1 132 ? 2.933 -5.767 2.453 1.00 96.44 132 VAL A N 1
ATOM 1072 C CA . VAL A 1 132 ? 2.504 -5.341 3.798 1.00 96.44 132 VAL A CA 1
ATOM 1073 C C . VAL A 1 132 ? 1.204 -4.541 3.731 1.00 96.44 132 VAL A C 1
ATOM 1075 O O . VAL A 1 132 ? 0.277 -4.792 4.510 1.00 96.44 132 VAL A O 1
ATOM 1078 N N . GLN A 1 133 ? 1.099 -3.615 2.778 1.00 97.94 133 GLN A N 1
ATOM 1079 C CA . GLN A 1 133 ? -0.136 -2.870 2.553 1.00 97.94 133 GLN A CA 1
ATOM 1080 C C . GLN A 1 133 ? -1.275 -3.823 2.169 1.00 97.94 133 GLN A C 1
ATOM 1082 O O . GLN A 1 133 ? -2.327 -3.808 2.800 1.00 97.94 133 GLN A O 1
ATOM 1087 N N . PHE A 1 134 ? -1.069 -4.723 1.209 1.00 98.38 134 PHE A N 1
ATOM 1088 C CA . PHE A 1 134 ? -2.094 -5.672 0.779 1.00 98.38 134 PHE A CA 1
ATOM 1089 C C . PHE A 1 134 ? -2.636 -6.523 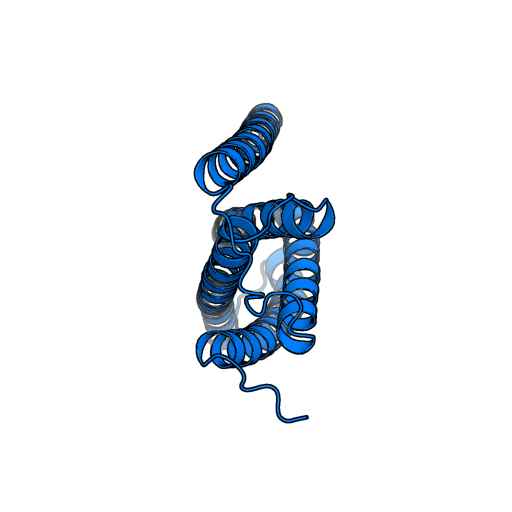1.936 1.00 98.38 134 PHE A C 1
ATOM 1091 O O . PHE A 1 134 ? -3.851 -6.640 2.106 1.00 98.38 134 PHE A O 1
ATOM 1098 N N . ILE A 1 135 ? -1.751 -7.048 2.790 1.00 98.06 135 ILE A N 1
ATOM 1099 C CA . ILE A 1 135 ? -2.139 -7.786 4.001 1.00 98.06 135 ILE A CA 1
ATOM 1100 C C . ILE A 1 135 ? -2.968 -6.894 4.934 1.00 98.06 135 ILE A C 1
ATOM 1102 O O . ILE A 1 135 ? -4.018 -7.315 5.425 1.00 98.06 135 ILE A O 1
ATOM 1106 N N . THR A 1 136 ? -2.552 -5.644 5.138 1.00 97.44 136 THR A N 1
ATOM 1107 C CA . THR A 1 136 ? -3.290 -4.675 5.963 1.00 97.44 136 THR A CA 1
ATOM 1108 C C . THR A 1 136 ? -4.683 -4.388 5.393 1.00 97.44 136 THR A C 1
ATOM 1110 O O . THR A 1 136 ? -5.662 -4.339 6.143 1.00 97.44 136 THR A O 1
ATOM 1113 N N . ALA A 1 137 ? -4.818 -4.272 4.069 1.00 97.81 137 ALA A N 1
ATOM 1114 C CA . ALA A 1 137 ? -6.110 -4.103 3.412 1.00 97.81 137 ALA A CA 1
ATOM 1115 C C . ALA A 1 137 ? -7.031 -5.317 3.614 1.00 97.81 137 ALA A C 1
ATOM 1117 O O . ALA A 1 137 ? -8.212 -5.137 3.927 1.00 97.81 137 ALA A O 1
ATOM 1118 N N . ILE A 1 138 ? -6.495 -6.541 3.515 1.00 98.00 138 ILE A N 1
ATOM 1119 C CA . ILE A 1 138 ? -7.238 -7.779 3.809 1.00 98.00 138 ILE A CA 1
ATOM 1120 C C . ILE A 1 138 ? -7.720 -7.770 5.259 1.00 98.00 138 ILE A C 1
ATOM 1122 O O . ILE A 1 138 ? -8.889 -8.064 5.520 1.00 98.00 138 ILE A O 1
ATOM 1126 N N . MET A 1 139 ? -6.850 -7.397 6.202 1.00 96.44 139 MET A N 1
ATOM 1127 C CA . MET A 1 139 ? -7.224 -7.288 7.609 1.00 96.44 139 MET A CA 1
ATOM 1128 C C . MET A 1 139 ? -8.380 -6.299 7.782 1.00 96.44 139 MET A C 1
ATOM 1130 O O . MET A 1 139 ? -9.408 -6.675 8.344 1.00 96.44 139 MET A O 1
ATOM 1134 N N . PHE A 1 140 ? -8.281 -5.074 7.255 1.00 95.31 140 PHE A N 1
ATOM 1135 C CA . PHE A 1 140 ? -9.378 -4.105 7.353 1.00 95.31 140 PHE A CA 1
ATOM 1136 C C . PHE A 1 140 ? -10.679 -4.619 6.744 1.00 95.31 140 PHE A C 1
ATOM 1138 O O . PHE A 1 140 ? -11.719 -4.532 7.399 1.00 95.31 140 PHE A O 1
ATOM 1145 N N . LEU A 1 141 ? -10.635 -5.205 5.546 1.00 95.69 141 LEU A N 1
ATOM 1146 C CA . LEU A 1 141 ? -11.816 -5.793 4.920 1.00 95.69 141 LEU A CA 1
ATOM 1147 C C . LEU A 1 141 ? -12.437 -6.877 5.813 1.00 95.69 141 LEU A C 1
ATOM 1149 O O . LEU A 1 141 ? -13.645 -6.855 6.049 1.00 95.69 141 LEU A O 1
ATOM 1153 N N . PHE A 1 142 ? -11.631 -7.774 6.383 1.00 94.44 142 PHE A N 1
ATOM 1154 C CA . PHE A 1 142 ? -12.101 -8.797 7.318 1.00 94.44 142 PHE A CA 1
ATOM 1155 C C . PHE A 1 142 ? -12.794 -8.190 8.551 1.00 94.44 142 PHE A C 1
ATOM 1157 O O . PHE A 1 142 ? -13.872 -8.638 8.959 1.00 94.44 142 PHE A O 1
ATOM 1164 N N . PHE A 1 143 ? -12.233 -7.132 9.139 1.00 91.31 143 PHE A N 1
ATOM 1165 C CA . PHE A 1 143 ? -12.861 -6.453 10.276 1.00 91.31 143 PHE A CA 1
ATOM 1166 C C . PHE A 1 143 ? -14.164 -5.734 9.899 1.00 91.31 143 PHE A C 1
ATOM 1168 O O . PHE A 1 143 ? -15.130 -5.760 10.670 1.00 91.31 143 PHE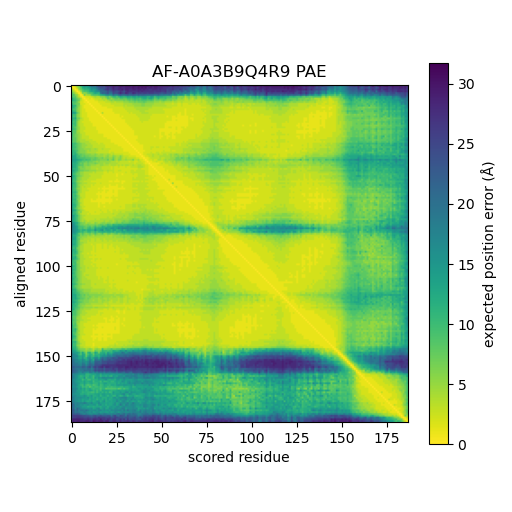 A O 1
ATOM 1175 N N . HIS A 1 144 ? -14.226 -5.143 8.706 1.00 91.00 144 HIS A N 1
ATOM 1176 C CA . HIS A 1 144 ? -15.451 -4.537 8.186 1.00 91.00 144 HIS A CA 1
ATOM 1177 C C . HIS A 1 144 ? -16.527 -5.587 7.903 1.00 91.00 144 HIS A C 1
ATOM 1179 O O . HIS A 1 144 ? -17.692 -5.359 8.227 1.00 91.00 144 HIS A O 1
ATOM 1185 N N . LEU A 1 145 ? -16.160 -6.760 7.381 1.00 91.44 145 LEU A N 1
ATOM 1186 C CA . LEU A 1 145 ? -17.079 -7.879 7.147 1.00 91.44 145 LEU A CA 1
ATOM 1187 C C . LEU A 1 145 ? -17.645 -8.446 8.453 1.00 91.44 145 LEU A C 1
ATOM 1189 O O . LEU A 1 145 ? -18.851 -8.671 8.555 1.00 91.44 145 LEU A O 1
ATOM 1193 N N . THR A 1 146 ? -16.792 -8.629 9.463 1.00 88.62 146 THR A N 1
ATOM 1194 C CA . THR A 1 146 ? -17.195 -9.163 10.776 1.00 88.62 146 THR A CA 1
ATOM 1195 C C . THR A 1 146 ? -17.953 -8.152 11.637 1.00 88.62 146 THR A C 1
ATOM 1197 O O . THR A 1 146 ? -18.569 -8.535 12.629 1.00 88.62 146 THR A O 1
ATOM 1200 N N . GLY A 1 147 ? -17.927 -6.862 11.286 1.00 82.06 147 GLY A N 1
ATOM 1201 C CA . GLY A 1 147 ? -18.628 -5.815 12.030 1.00 82.06 147 GLY A CA 1
ATOM 1202 C C . GLY A 1 147 ? -18.094 -5.596 13.445 1.00 82.06 147 GLY A C 1
ATOM 1203 O O . GLY A 1 147 ? -18.803 -5.055 14.290 1.00 82.06 147 GLY A O 1
ATOM 1204 N N . ARG A 1 148 ? -16.838 -5.975 13.717 1.00 77.81 148 ARG A N 1
ATOM 1205 C CA . ARG A 1 148 ? -16.206 -5.789 15.037 1.00 77.81 148 ARG A CA 1
ATOM 1206 C C . ARG A 1 148 ? -16.133 -4.323 15.482 1.00 77.81 148 ARG A C 1
ATOM 1208 O O . ARG A 1 148 ? -16.040 -4.071 16.678 1.00 77.81 148 ARG A O 1
ATOM 1215 N N . PHE A 1 149 ? -16.205 -3.384 14.538 1.00 71.25 149 PHE A N 1
ATOM 1216 C CA . PHE A 1 149 ? -16.183 -1.938 14.783 1.00 71.25 149 PHE A CA 1
ATOM 1217 C C . PHE A 1 149 ? -17.566 -1.274 14.747 1.00 71.25 149 PHE A C 1
ATOM 1219 O O . PHE A 1 149 ? -17.651 -0.057 14.603 1.00 71.25 149 PHE A O 1
ATOM 1226 N N . VAL A 1 150 ? -18.657 -2.043 14.825 1.00 69.19 150 VAL A N 1
ATOM 1227 C CA . VAL A 1 150 ? -20.007 -1.474 14.948 1.00 69.19 150 VAL A CA 1
ATOM 1228 C C . VAL A 1 150 ? -20.198 -0.959 16.374 1.00 69.19 150 VAL A C 1
ATOM 1230 O O . VAL A 1 150 ? -19.973 -1.698 17.334 1.00 69.19 150 VAL A O 1
ATOM 1233 N N . ASP A 1 151 ? -20.590 0.313 16.489 1.00 62.72 151 ASP A N 1
ATOM 1234 C CA . ASP A 1 151 ? -20.742 1.045 17.750 1.00 62.72 151 ASP A CA 1
ATOM 1235 C C . ASP A 1 151 ? -21.536 0.234 18.788 1.00 62.72 151 ASP A C 1
ATOM 1237 O O . ASP A 1 151 ? -22.739 -0.004 18.640 1.00 62.72 151 ASP A O 1
ATOM 1241 N N . LYS A 1 152 ? -20.871 -0.157 19.878 1.00 57.28 152 LYS A N 1
ATOM 1242 C CA . LYS A 1 152 ? -21.551 -0.502 21.127 1.00 57.28 152 LYS A CA 1
ATOM 1243 C C . LYS A 1 152 ? -21.611 0.790 21.926 1.00 57.28 152 LYS A C 1
ATOM 1245 O O . LYS A 1 152 ? -20.566 1.299 22.311 1.00 57.28 152 LYS A O 1
ATOM 1250 N N . LYS A 1 153 ? -22.810 1.346 22.118 1.00 53.53 153 LYS A N 1
ATOM 1251 C CA . LYS A 1 153 ? -23.011 2.552 22.932 1.00 53.53 153 LYS A CA 1
ATOM 1252 C C . LYS A 1 153 ? -22.545 2.264 24.368 1.00 53.53 153 LYS A C 1
ATOM 1254 O O . LYS A 1 153 ? -23.310 1.693 25.138 1.00 53.53 153 LYS A O 1
ATOM 1259 N N . ALA A 1 154 ? -21.305 2.604 24.706 1.00 52.81 154 ALA A N 1
ATOM 1260 C CA . ALA A 1 154 ? -20.841 2.632 26.089 1.00 52.81 154 ALA A CA 1
ATOM 1261 C C . ALA A 1 154 ? -21.295 3.950 26.734 1.00 52.81 154 ALA A C 1
ATOM 1263 O O . ALA A 1 154 ? -21.299 4.998 26.085 1.00 52.81 154 ALA A O 1
ATOM 1264 N N . GLY A 1 155 ? -21.745 3.881 27.988 1.00 51.16 155 GLY A N 1
ATOM 1265 C CA . GLY A 1 155 ? -22.427 4.974 28.690 1.00 51.16 155 GLY A CA 1
ATOM 1266 C C . GLY A 1 155 ? -21.529 6.119 29.164 1.00 51.16 155 GLY A C 1
ATOM 1267 O O . GLY A 1 155 ? -22.059 7.120 29.636 1.00 51.16 155 GLY A O 1
ATOM 1268 N N . TYR A 1 156 ? -20.203 6.012 29.029 1.00 52.19 156 TYR A N 1
ATOM 1269 C CA . TYR A 1 156 ? -19.262 7.004 29.552 1.00 52.19 156 TYR A CA 1
ATOM 1270 C C . TYR A 1 156 ? -18.147 7.344 28.548 1.00 52.19 156 TYR A C 1
ATOM 1272 O O . TYR A 1 156 ? -17.503 6.444 28.009 1.00 52.19 156 TYR A O 1
ATOM 1280 N N . PRO A 1 157 ? -17.884 8.637 28.279 1.00 54.44 157 PRO A N 1
ATOM 1281 C CA . PRO A 1 157 ? -16.852 9.047 27.337 1.00 54.44 157 PRO A CA 1
ATOM 1282 C C . PRO A 1 157 ? -15.470 9.116 28.010 1.00 54.44 157 PRO A C 1
ATOM 1284 O O . PRO A 1 157 ? -15.071 10.169 28.496 1.00 54.44 157 PRO A O 1
ATOM 1287 N N . ALA A 1 158 ? -14.669 8.048 27.934 1.00 59.81 158 ALA A N 1
ATOM 1288 C CA . ALA A 1 158 ? -13.206 8.108 28.131 1.00 59.81 158 ALA A CA 1
ATOM 1289 C C . ALA A 1 158 ? -12.495 8.703 26.886 1.00 59.81 158 ALA A C 1
ATOM 1291 O O . ALA A 1 158 ? -11.496 8.192 26.378 1.00 59.81 158 ALA A O 1
ATOM 1292 N N . ARG A 1 159 ? -13.088 9.756 26.314 1.00 60.94 159 ARG A N 1
ATOM 1293 C CA . ARG A 1 159 ? -12.908 10.153 24.910 1.00 60.94 159 ARG A CA 1
ATOM 1294 C C . ARG A 1 159 ? -11.567 10.832 24.640 1.00 60.94 159 ARG A C 1
ATOM 1296 O O . ARG A 1 159 ? -10.988 10.603 23.581 1.00 60.94 159 ARG A O 1
ATOM 1303 N N . ASP A 1 160 ? -11.078 11.636 25.577 1.00 66.25 160 ASP A N 1
ATOM 1304 C CA . ASP A 1 160 ? -9.939 12.526 25.324 1.00 66.25 160 ASP A CA 1
ATOM 1305 C C . ASP A 1 160 ? -8.591 11.836 25.571 1.00 66.25 160 ASP A C 1
ATOM 1307 O O . ASP A 1 160 ? -7.674 11.967 24.760 1.00 66.25 160 ASP A O 1
ATOM 1311 N N . ILE A 1 161 ? -8.502 11.000 26.611 1.00 73.94 161 ILE A N 1
ATOM 1312 C CA . ILE A 1 161 ? -7.290 10.228 26.934 1.00 73.94 161 ILE A CA 1
ATOM 1313 C C . ILE A 1 161 ? -6.983 9.217 25.822 1.00 73.94 161 ILE A C 1
ATOM 1315 O O . ILE A 1 161 ? -5.842 9.117 25.372 1.00 73.94 161 ILE A O 1
ATOM 1319 N N . ASN A 1 162 ? -8.001 8.517 25.310 1.00 75.00 162 ASN A N 1
ATOM 1320 C CA . ASN A 1 162 ? -7.789 7.499 24.283 1.00 75.00 162 ASN A CA 1
ATOM 1321 C C . ASN A 1 162 ? -7.298 8.096 22.954 1.00 75.00 162 ASN A C 1
ATOM 1323 O O . ASN A 1 162 ? -6.434 7.518 22.296 1.00 75.00 162 ASN A O 1
ATOM 1327 N N . ILE A 1 163 ? -7.811 9.268 22.561 1.00 73.94 163 ILE A N 1
ATOM 1328 C CA . ILE A 1 163 ? -7.341 9.972 21.357 1.00 73.94 163 ILE A CA 1
ATOM 1329 C C . ILE A 1 163 ? -5.899 10.439 21.544 1.00 73.94 163 ILE A C 1
ATOM 1331 O O . ILE A 1 163 ? -5.086 10.251 20.641 1.00 73.94 163 ILE A O 1
ATOM 1335 N N . PHE A 1 164 ? -5.587 11.030 22.700 1.00 80.19 164 PHE A N 1
ATOM 1336 C CA . PHE A 1 164 ? -4.245 11.512 23.007 1.00 80.19 164 PHE A CA 1
ATOM 1337 C C . PHE A 1 164 ? -3.212 10.380 22.931 1.00 80.19 164 PHE A C 1
ATOM 1339 O O . PHE A 1 164 ? -2.208 10.512 22.232 1.00 80.19 164 PHE A O 1
ATOM 1346 N N . LEU A 1 165 ? -3.512 9.229 23.542 1.00 77.44 165 LEU A N 1
ATOM 1347 C CA . LEU A 1 165 ? -2.652 8.046 23.487 1.00 77.44 165 LEU A CA 1
ATOM 1348 C C . LEU A 1 165 ? -2.441 7.559 22.051 1.00 77.44 165 LEU A C 1
ATOM 1350 O O . LEU A 1 165 ? -1.303 7.339 21.647 1.00 77.44 165 LEU A O 1
ATOM 1354 N N . ILE A 1 166 ? -3.507 7.433 21.252 1.00 77.88 166 ILE A N 1
ATOM 1355 C CA . ILE A 1 166 ? -3.390 7.012 19.846 1.00 77.88 166 ILE A CA 1
ATOM 1356 C C . ILE A 1 166 ? -2.494 7.969 19.060 1.00 77.88 166 ILE A C 1
ATOM 1358 O O . ILE A 1 166 ? -1.605 7.511 18.348 1.00 77.88 166 ILE A O 1
ATOM 1362 N N . LEU A 1 167 ? -2.713 9.281 19.182 1.00 81.44 167 LEU A N 1
ATOM 1363 C CA . LEU A 1 167 ? -1.918 10.279 18.468 1.00 81.44 167 LEU A CA 1
ATOM 1364 C C . LEU A 1 167 ? -0.446 10.219 18.875 1.00 81.44 167 LEU A C 1
ATOM 1366 O O . LEU A 1 167 ? 0.419 10.315 18.009 1.00 81.44 167 LEU A O 1
ATOM 1370 N N . GLN A 1 168 ? -0.156 10.010 20.158 1.00 82.88 168 GLN A N 1
ATOM 1371 C CA . GLN A 1 168 ? 1.215 9.901 20.639 1.00 82.88 168 GLN A CA 1
ATOM 1372 C C . GLN A 1 168 ? 1.888 8.611 20.159 1.00 82.88 168 GLN A C 1
ATOM 1374 O O . GLN A 1 168 ? 3.010 8.673 19.666 1.00 82.88 168 GLN A O 1
ATOM 1379 N N . TYR A 1 169 ? 1.206 7.461 20.210 1.00 80.25 169 TYR A N 1
ATOM 1380 C CA . TYR A 1 169 ? 1.741 6.206 19.670 1.00 80.25 169 TYR A CA 1
ATOM 1381 C C . TYR A 1 169 ? 1.993 6.296 18.168 1.00 80.25 169 TYR A C 1
ATOM 1383 O O . TYR A 1 169 ? 3.076 5.948 17.704 1.00 80.25 169 TYR A O 1
ATOM 1391 N N . VAL A 1 170 ? 1.014 6.795 17.410 1.00 81.94 170 VAL A N 1
ATOM 1392 C CA . VAL A 1 170 ? 1.150 6.979 15.964 1.00 81.94 170 VAL A CA 1
ATOM 1393 C C . VAL A 1 170 ? 2.284 7.954 15.660 1.00 81.94 170 VAL A C 1
ATOM 1395 O O . VAL A 1 170 ? 3.141 7.625 14.848 1.00 81.94 170 VAL A O 1
ATOM 1398 N N . GLY A 1 171 ? 2.332 9.098 16.347 1.00 80.12 171 GLY A N 1
ATOM 1399 C CA . GLY A 1 171 ? 3.352 10.127 16.165 1.00 80.12 171 GLY A CA 1
ATOM 1400 C C . GLY A 1 171 ? 4.763 9.626 16.461 1.00 80.12 171 GLY A C 1
ATOM 1401 O O . GLY A 1 171 ? 5.658 9.820 15.641 1.00 80.12 171 GLY A O 1
ATOM 1402 N N . VAL A 1 172 ? 4.959 8.921 17.581 1.00 84.75 172 VAL A N 1
ATOM 1403 C CA . VAL A 1 172 ? 6.249 8.313 17.943 1.00 84.75 172 VAL A CA 1
ATOM 1404 C C . VAL A 1 172 ? 6.669 7.286 16.898 1.00 84.75 172 VAL A C 1
ATOM 1406 O O . VAL A 1 172 ? 7.795 7.344 16.416 1.00 84.75 172 VAL A O 1
ATOM 1409 N N . ILE A 1 173 ? 5.771 6.384 16.493 1.00 79.50 173 ILE A N 1
ATOM 1410 C CA . ILE A 1 173 ? 6.097 5.342 15.510 1.00 79.50 173 ILE A CA 1
ATOM 1411 C C . ILE A 1 173 ? 6.431 5.964 14.150 1.00 79.50 173 ILE A C 1
ATOM 1413 O O . ILE A 1 173 ? 7.461 5.630 13.567 1.00 79.50 173 ILE A O 1
ATOM 1417 N N . SER A 1 174 ? 5.618 6.910 13.666 1.00 80.06 174 SER A N 1
ATOM 1418 C CA . SER A 1 174 ? 5.893 7.606 12.405 1.00 80.06 174 SER A CA 1
ATOM 1419 C C . SER A 1 174 ? 7.181 8.427 12.466 1.00 80.06 174 SER A C 1
ATOM 1421 O O . SER A 1 174 ? 7.938 8.440 11.500 1.00 80.06 174 SER A O 1
ATOM 1423 N N . GLY A 1 175 ? 7.466 9.068 13.604 1.00 78.69 175 GLY A N 1
ATOM 1424 C CA . GLY A 1 175 ? 8.678 9.857 13.810 1.00 78.69 175 GLY A CA 1
ATOM 1425 C C . GLY A 1 175 ? 9.936 8.991 13.825 1.00 78.69 175 GLY A C 1
ATOM 1426 O O . GLY A 1 175 ? 10.900 9.304 13.133 1.00 78.69 175 GLY A O 1
ATOM 1427 N N . VAL A 1 176 ? 9.911 7.862 14.541 1.00 82.50 176 VAL A N 1
ATOM 1428 C CA . VAL A 1 176 ? 11.020 6.893 14.569 1.00 82.50 176 VAL A CA 1
ATOM 1429 C C . VAL A 1 176 ? 11.260 6.296 13.185 1.00 82.50 176 VAL A C 1
ATOM 1431 O O . VAL A 1 176 ? 12.409 6.197 12.753 1.00 82.50 176 VAL A O 1
ATOM 1434 N N . MET A 1 177 ? 10.199 5.932 12.461 1.00 77.75 177 MET A N 1
ATOM 1435 C CA . MET A 1 177 ? 10.335 5.422 11.096 1.00 77.75 177 MET A CA 1
ATOM 1436 C C . MET A 1 177 ? 10.903 6.471 10.143 1.00 77.75 177 MET A C 1
ATOM 1438 O O . MET A 1 177 ? 11.819 6.154 9.390 1.00 77.75 177 MET A O 1
ATOM 1442 N N . GLY A 1 178 ? 10.425 7.717 10.209 1.00 73.38 178 GLY A N 1
ATOM 1443 C CA . GLY A 1 178 ? 10.972 8.818 9.416 1.00 73.38 178 GLY A CA 1
ATOM 1444 C C . GLY A 1 178 ? 12.456 9.053 9.700 1.00 73.38 178 GLY A C 1
ATOM 1445 O O . GLY A 1 178 ? 13.250 9.144 8.767 1.00 73.38 178 GLY A O 1
ATOM 1446 N N . LEU A 1 179 ? 12.850 9.064 10.978 1.00 80.75 179 LEU A N 1
ATOM 1447 C CA . LEU A 1 179 ? 14.253 9.185 11.389 1.00 80.75 179 LEU A CA 1
ATOM 1448 C C . LEU A 1 179 ? 15.105 8.014 10.895 1.00 80.75 179 LEU A C 1
ATOM 1450 O O . LEU A 1 179 ? 16.216 8.230 10.423 1.00 80.75 179 LEU A O 1
ATOM 1454 N N . THR A 1 180 ? 14.585 6.788 10.962 1.00 76.31 180 THR A N 1
ATOM 1455 C CA . THR A 1 180 ? 15.314 5.595 10.516 1.00 76.31 180 THR A CA 1
ATOM 1456 C C . THR A 1 180 ? 15.530 5.638 9.006 1.00 76.31 180 THR A C 1
ATOM 1458 O O . THR A 1 180 ? 16.661 5.492 8.553 1.00 76.31 180 THR A O 1
ATOM 1461 N N . LEU A 1 181 ? 14.485 5.935 8.228 1.00 69.62 181 LEU A N 1
ATOM 1462 C CA . LEU A 1 181 ? 14.588 6.071 6.773 1.00 69.62 181 LEU A CA 1
ATOM 1463 C C . LEU A 1 181 ? 15.551 7.195 6.367 1.00 69.62 181 LEU A C 1
ATOM 1465 O O . LEU A 1 181 ? 16.368 6.993 5.473 1.00 69.62 181 LEU A O 1
ATOM 1469 N N . ALA A 1 182 ? 15.511 8.339 7.058 1.00 70.38 182 ALA A N 1
ATOM 1470 C CA . ALA A 1 182 ? 16.460 9.429 6.839 1.00 70.38 182 ALA A CA 1
ATOM 1471 C C . ALA A 1 182 ? 17.903 9.022 7.190 1.00 70.38 182 ALA A C 1
ATOM 1473 O O . ALA A 1 182 ? 18.836 9.353 6.465 1.00 70.38 182 ALA A O 1
ATOM 1474 N N . SER A 1 183 ? 18.096 8.268 8.277 1.00 73.81 183 SER A N 1
ATOM 1475 C CA . SER A 1 183 ? 19.422 7.814 8.718 1.00 73.81 183 SER A CA 1
ATOM 1476 C C . SER A 1 183 ? 20.030 6.723 7.831 1.00 73.81 183 SER A C 1
ATOM 1478 O O . SER A 1 183 ? 21.248 6.588 7.785 1.00 73.81 183 SER A O 1
ATOM 1480 N N . MET A 1 184 ? 19.199 5.963 7.107 1.00 64.31 184 MET A N 1
ATOM 1481 C CA . MET A 1 184 ? 19.639 4.921 6.172 1.00 64.31 184 MET A CA 1
ATOM 1482 C C . MET A 1 184 ? 20.094 5.473 4.807 1.00 64.31 184 MET A C 1
ATOM 1484 O O . MET A 1 184 ? 20.403 4.680 3.925 1.00 64.31 184 MET A O 1
ATOM 1488 N N . ALA A 1 185 ? 20.167 6.801 4.640 1.00 50.09 185 ALA A N 1
ATOM 1489 C CA . ALA A 1 185 ? 20.721 7.470 3.457 1.00 50.09 185 ALA A CA 1
ATOM 1490 C C . ALA A 1 185 ? 20.125 6.995 2.112 1.00 50.09 185 ALA A C 1
ATOM 1492 O O . ALA A 1 185 ? 20.840 6.812 1.132 1.00 50.09 185 ALA A O 1
ATOM 1493 N N . PHE A 1 186 ? 18.799 6.823 2.048 1.00 53.75 186 PHE A N 1
ATOM 1494 C CA . PHE A 1 186 ? 18.066 6.644 0.783 1.00 53.75 186 PHE A CA 1
ATOM 1495 C C . PHE A 1 186 ? 17.810 7.974 0.030 1.00 53.75 186 PHE A C 1
ATOM 1497 O O . PHE A 1 186 ? 16.869 8.058 -0.755 1.00 53.75 186 PHE A O 1
ATOM 1504 N N . PHE A 1 187 ? 18.627 9.009 0.263 1.00 47.34 187 PHE A N 1
ATOM 1505 C CA . PHE A 1 187 ? 18.582 10.305 -0.426 1.00 47.34 187 PHE A CA 1
ATOM 1506 C C . PHE A 1 187 ? 19.990 10.799 -0.744 1.00 47.34 187 PHE A C 1
ATOM 1508 O O . PHE A 1 187 ? 20.870 10.635 0.133 1.00 47.34 187 PHE A O 1
#

pLDDT: mean 86.16, std 13.52, range [36.06, 98.38]

Solvent-accessible surface area (backbone atoms only — not comparable to full-atom values): 10399 Å² total; per-residue (Å²): 133,86,78,82,73,53,72,66,49,55,50,48,37,55,40,31,56,49,34,52,54,40,49,54,49,40,52,54,50,49,64,65,44,46,65,40,49,76,70,62,49,85,73,51,75,66,58,52,50,47,55,54,47,40,58,56,41,50,54,53,38,46,52,40,45,53,55,50,49,51,49,50,53,57,34,52,42,42,31,84,63,90,52,70,63,67,51,52,50,47,47,51,45,51,52,38,50,55,44,51,57,50,48,54,51,46,53,50,48,43,53,53,26,40,78,66,75,44,86,62,75,53,66,73,52,50,57,60,52,50,50,56,32,51,53,49,48,52,51,51,31,52,43,47,72,72,46,79,62,60,83,66,91,56,96,56,79,53,36,66,64,51,50,52,52,50,52,49,54,48,48,52,53,53,48,53,50,52,51,49,53,60,71,66,59,84,116

Secondary structure (DSSP, 8-state):
------HHHHHHHHHHHHHHHHHHHHHHHHHHHHHHHHTTPPPPHHHHHHHHHHHHHHHHHHHHHHHHHHHHHHHHTT-SS--HHHHHHHHHHHHHHHHHHHHHHHHHHHHHHHHTT---TTHHHHHHHHHHHHHHHHHHHHHHHHTTTS----SS--HHHHHHHHHHHHHHHHHHHHHHHHH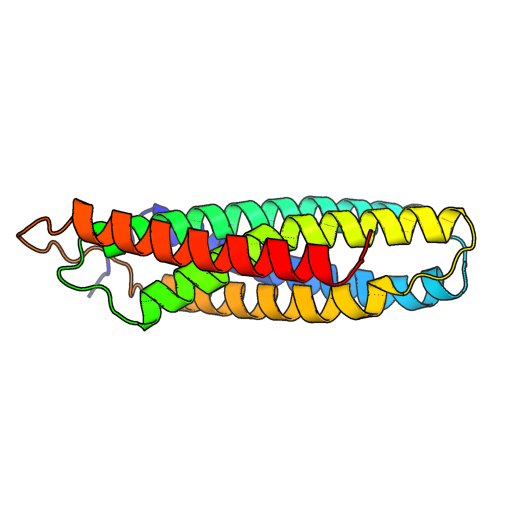TT--